Protein AF-A0A2G6L9L1-F1 (afdb_monomer_lite)

Foldseek 3Di:
DVVVVCCVPDPVNVVVVVVVVVVVVVVVVVLVVLLQLLLVLVCVVVVVDHSVQWQKDAQPPDSQWIWIWHDDQFKIKIWIAGNVCSVQIDIDMATFDGPVPDDPDPVVVVVCVVPVQWTWHDDPQWIKIARPNQADGVGGPQIATQARDDPPPDGDGDDPVPRPPVDPDPVVVQQVVQVVVCVVPVHDRDRVVSVQSVCCHVVRHD

Sequence (206 aa):
MAGVILYLFSPRLRWANSAALIISTLYLGLGIGLQSLAKAELAKTYPQTKAEQWFVGALTASPLCWHGVYKNENDYIETAFNLLNPDDIAVQRYSILPPSAYPPSADWARLQWFNPDTVLRRRGQQLISSDLRMGEFGFYPFEFIIAPERDSGRQLPLSTDSVFTEKRWQADTINAAAKRYAQRNNEPSFPKYKWSQFKRCLTGGS

Secondary structure (DSSP, 8-state):
-HHHHHHHH-HHHHHHHHHHHHHHHHHHHHHHHHHHHHHHHHHHHSTTS-GGG-EEEEPTT-TTEEEEEEE-SSEEEEEEEETTEEEEEEEEEEE---GGGS---HHHHHHHHH-TT-EEEEETTEEEEE-TTS-BTTB-S-EEEEEE--TTS--PPPPGGG---TTS-THHHHHHHHHHHHHHHT-----HHHHHHHHHHHH---

Radius of gyration: 22.02 Å; chains: 1; bounding box: 64×46×50 Å

Structure (mmCIF, N/CA/C/O backbone):
data_AF-A0A2G6L9L1-F1
#
_entry.id   AF-A0A2G6L9L1-F1
#
loop_
_atom_site.group_PDB
_atom_site.id
_atom_site.type_symbol
_atom_site.label_atom_id
_atom_site.label_alt_id
_atom_site.label_comp_id
_atom_site.label_asym_id
_atom_site.label_entity_id
_atom_site.label_seq_id
_atom_site.pdbx_PDB_ins_code
_atom_site.Cartn_x
_atom_site.Cartn_y
_atom_site.Cartn_z
_atom_site.occupancy
_atom_site.B_iso_or_equiv
_atom_site.auth_seq_id
_atom_site.auth_comp_id
_atom_site.auth_asym_id
_atom_site.auth_atom_id
_atom_site.pdbx_PDB_model_num
ATOM 1 N N . MET A 1 1 ? 39.902 -5.825 5.328 1.00 50.31 1 MET A N 1
ATOM 2 C CA . MET A 1 1 ? 41.049 -5.369 4.506 1.00 50.31 1 MET A CA 1
ATOM 3 C C . MET A 1 1 ? 41.239 -6.217 3.239 1.00 50.31 1 MET A C 1
ATOM 5 O O . MET A 1 1 ? 41.197 -5.649 2.159 1.00 50.31 1 MET A O 1
ATOM 9 N N . ALA A 1 2 ? 41.359 -7.552 3.319 1.00 56.12 2 ALA A N 1
ATOM 10 C CA . ALA A 1 2 ? 41.619 -8.416 2.148 1.00 56.12 2 ALA A CA 1
ATOM 11 C C . ALA A 1 2 ? 40.563 -8.346 1.017 1.00 56.12 2 ALA A C 1
ATOM 13 O O . ALA A 1 2 ? 40.927 -8.329 -0.155 1.00 56.12 2 ALA A O 1
ATOM 14 N N . GLY A 1 3 ? 39.270 -8.227 1.349 1.00 58.88 3 GLY A N 1
ATOM 15 C CA . GLY A 1 3 ? 38.199 -8.101 0.345 1.00 58.88 3 GLY A CA 1
ATOM 16 C C . GLY A 1 3 ? 38.252 -6.805 -0.478 1.00 58.88 3 GLY A C 1
ATOM 17 O O . GLY A 1 3 ? 37.964 -6.825 -1.669 1.00 58.88 3 GLY A O 1
ATOM 18 N N . VAL A 1 4 ? 38.699 -5.695 0.122 1.00 63.78 4 VAL A N 1
ATOM 19 C CA . VAL A 1 4 ? 38.856 -4.395 -0.563 1.00 63.78 4 VAL A CA 1
ATOM 20 C C . VAL A 1 4 ? 40.084 -4.407 -1.481 1.00 63.78 4 VAL A C 1
ATOM 22 O O . VAL A 1 4 ? 40.053 -3.848 -2.573 1.00 63.78 4 VAL A O 1
ATOM 25 N N . ILE A 1 5 ? 41.147 -5.108 -1.080 1.00 59.41 5 ILE A N 1
ATOM 26 C CA . ILE A 1 5 ? 42.362 -5.281 -1.886 1.00 59.41 5 ILE A CA 1
ATOM 27 C C . ILE A 1 5 ? 42.069 -6.189 -3.097 1.00 59.41 5 ILE A C 1
ATOM 29 O O . ILE A 1 5 ? 42.363 -5.814 -4.228 1.00 59.41 5 ILE A O 1
ATOM 33 N N . LEU A 1 6 ? 41.388 -7.326 -2.912 1.00 58.38 6 LEU A N 1
ATOM 34 C CA . LEU A 1 6 ? 40.949 -8.190 -4.024 1.00 58.38 6 LEU A CA 1
ATOM 35 C C . LEU A 1 6 ? 39.993 -7.475 -4.997 1.00 58.38 6 LEU A C 1
ATOM 37 O O . LEU A 1 6 ? 40.056 -7.701 -6.209 1.00 58.38 6 LEU A O 1
ATOM 41 N N . TYR A 1 7 ? 39.144 -6.584 -4.478 1.00 60.22 7 TYR A N 1
ATOM 42 C CA . TYR A 1 7 ? 38.284 -5.709 -5.272 1.00 60.22 7 TYR A CA 1
ATOM 43 C C . TYR A 1 7 ? 39.084 -4.705 -6.116 1.00 60.22 7 TYR A C 1
ATOM 45 O O . TYR A 1 7 ? 38.807 -4.559 -7.301 1.00 60.22 7 TYR A O 1
ATOM 53 N N . LEU A 1 8 ? 40.110 -4.053 -5.560 1.00 62.75 8 LEU A N 1
ATOM 54 C CA . LEU A 1 8 ? 40.926 -3.072 -6.291 1.00 62.75 8 LEU A CA 1
ATOM 55 C C . LEU A 1 8 ? 41.811 -3.708 -7.377 1.00 62.75 8 LEU A C 1
ATOM 57 O O . LEU A 1 8 ? 41.987 -3.114 -8.442 1.00 62.75 8 LEU A O 1
ATOM 61 N N . PHE A 1 9 ? 42.330 -4.918 -7.141 1.00 65.06 9 PHE A N 1
ATOM 62 C CA . PHE A 1 9 ? 43.306 -5.562 -8.030 1.00 65.06 9 PHE A CA 1
ATOM 63 C C . PHE A 1 9 ? 42.712 -6.513 -9.075 1.00 65.06 9 PHE A C 1
ATOM 65 O O . PHE A 1 9 ? 43.411 -6.872 -10.022 1.00 65.06 9 PHE A O 1
ATOM 72 N N . SER A 1 10 ? 41.434 -6.901 -8.978 1.00 72.88 10 SER A N 1
ATOM 73 C CA . SER A 1 10 ? 40.815 -7.770 -9.986 1.00 72.88 10 SER A CA 1
ATOM 74 C C . SER A 1 10 ? 39.824 -7.000 -10.882 1.00 72.88 10 SER A C 1
ATOM 76 O O . SER A 1 10 ? 38.760 -6.561 -10.438 1.00 72.88 10 SER A O 1
ATOM 78 N N . PRO A 1 11 ? 40.121 -6.818 -12.185 1.00 74.44 11 PRO A N 1
ATOM 79 C CA . PRO A 1 11 ? 39.235 -6.095 -13.105 1.00 74.44 11 PRO A CA 1
ATOM 80 C C . PRO A 1 11 ? 37.859 -6.764 -13.248 1.00 74.44 11 PRO A C 1
ATOM 82 O O . PRO A 1 11 ? 36.861 -6.075 -13.442 1.00 74.44 11 PRO A O 1
ATOM 85 N N . ARG A 1 12 ? 37.789 -8.091 -13.065 1.00 79.56 12 ARG A N 1
ATOM 86 C CA . ARG A 1 12 ? 36.536 -8.857 -13.097 1.00 79.56 12 ARG A CA 1
ATOM 87 C C . ARG A 1 12 ? 35.601 -8.527 -11.926 1.00 79.56 12 ARG A C 1
ATOM 89 O O . ARG A 1 12 ? 34.410 -8.361 -12.164 1.00 79.56 12 ARG A O 1
ATOM 96 N N . LEU A 1 13 ? 36.108 -8.379 -10.693 1.00 79.75 13 LEU A N 1
ATOM 97 C CA . LEU A 1 13 ? 35.253 -8.01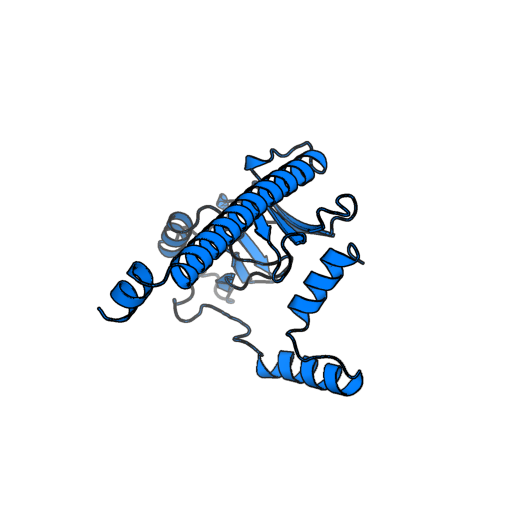6 -9.550 1.00 79.75 13 LEU A CA 1
ATOM 98 C C . LEU A 1 13 ? 34.809 -6.552 -9.620 1.00 79.75 13 LEU A C 1
ATOM 100 O O . LEU A 1 13 ? 33.684 -6.251 -9.227 1.00 79.75 13 LEU A O 1
ATOM 104 N N . ARG A 1 14 ? 35.650 -5.644 -10.136 1.00 80.88 14 ARG A N 1
ATOM 105 C CA . ARG A 1 14 ? 35.247 -4.243 -10.366 1.00 80.88 14 ARG A CA 1
ATOM 106 C C . ARG A 1 14 ? 34.107 -4.159 -11.372 1.00 80.88 14 ARG A C 1
ATOM 108 O O . ARG A 1 14 ? 33.087 -3.553 -11.071 1.00 80.88 14 ARG A O 1
ATOM 115 N N . TRP A 1 15 ? 34.242 -4.841 -12.510 1.00 86.94 15 TRP A N 1
ATOM 116 C CA . TRP A 1 15 ? 33.185 -4.899 -13.517 1.00 86.94 15 TRP A CA 1
ATOM 117 C C . TRP A 1 15 ? 31.896 -5.523 -12.969 1.00 86.94 15 TRP A C 1
ATOM 119 O O . TRP A 1 15 ? 30.827 -4.957 -13.168 1.00 86.94 15 TRP A O 1
ATOM 129 N N . ALA A 1 16 ? 31.986 -6.626 -12.217 1.00 86.75 16 ALA A N 1
ATOM 130 C CA . ALA A 1 16 ? 30.816 -7.263 -11.613 1.00 86.75 16 ALA A CA 1
ATOM 131 C C . ALA A 1 16 ? 30.084 -6.343 -10.618 1.00 86.75 16 ALA A C 1
ATOM 133 O O . ALA A 1 16 ? 28.858 -6.282 -10.635 1.00 86.75 16 ALA A O 1
ATOM 134 N N . ASN A 1 17 ? 30.811 -5.589 -9.787 1.00 87.31 17 ASN A N 1
ATOM 135 C CA . ASN A 1 17 ? 30.203 -4.625 -8.865 1.00 87.31 17 ASN A CA 1
ATOM 136 C C . ASN A 1 17 ? 29.604 -3.421 -9.594 1.00 87.31 17 ASN A C 1
ATOM 138 O O . ASN A 1 17 ? 28.499 -3.005 -9.259 1.00 87.31 17 ASN A O 1
ATOM 142 N N . SER A 1 18 ? 30.289 -2.877 -10.604 1.00 89.38 18 SER A N 1
ATOM 143 C CA . SER A 1 18 ? 29.726 -1.812 -11.439 1.00 89.38 18 SER A CA 1
ATOM 144 C C . SER A 1 18 ? 28.460 -2.284 -12.152 1.00 89.38 18 SER A C 1
ATOM 146 O O . SER A 1 18 ? 27.459 -1.578 -12.132 1.00 89.38 18 SER A O 1
ATOM 148 N N . ALA A 1 19 ? 28.464 -3.495 -12.714 1.00 90.38 19 ALA A N 1
ATOM 149 C CA . ALA A 1 19 ? 27.286 -4.095 -13.327 1.00 90.38 19 ALA A CA 1
ATOM 150 C C . ALA A 1 19 ? 26.152 -4.276 -12.306 1.00 90.38 19 ALA A C 1
ATOM 152 O O . ALA A 1 19 ? 25.027 -3.864 -12.572 1.00 90.38 19 ALA A O 1
ATOM 153 N N . ALA A 1 20 ? 26.441 -4.809 -11.114 1.00 90.88 20 ALA A N 1
ATOM 154 C CA . ALA A 1 20 ? 25.454 -4.963 -10.046 1.00 90.88 20 ALA A CA 1
ATOM 155 C C . ALA A 1 20 ? 24.870 -3.617 -9.587 1.00 90.88 20 ALA A C 1
ATOM 157 O O . ALA A 1 20 ? 23.663 -3.515 -9.368 1.00 90.88 20 ALA A O 1
ATOM 158 N N . LEU A 1 21 ? 25.696 -2.573 -9.485 1.00 94.25 21 LEU A N 1
ATOM 159 C CA . LEU A 1 21 ? 25.260 -1.226 -9.127 1.00 94.25 21 LEU A CA 1
ATOM 160 C C . LEU A 1 21 ? 24.372 -0.615 -10.214 1.00 94.25 21 LEU A C 1
ATOM 162 O O . LEU A 1 21 ? 23.319 -0.066 -9.897 1.00 94.25 21 LEU A O 1
ATOM 166 N N . ILE A 1 22 ? 24.759 -0.741 -11.487 1.00 95.19 22 ILE A N 1
ATOM 167 C CA . ILE A 1 22 ? 23.957 -0.278 -12.626 1.00 95.19 22 ILE A CA 1
ATOM 168 C C . ILE A 1 22 ? 22.606 -0.994 -12.635 1.00 95.19 22 ILE A C 1
ATOM 170 O O . ILE A 1 22 ? 21.572 -0.335 -12.692 1.00 95.19 22 ILE A O 1
ATOM 174 N N . ILE A 1 23 ? 22.599 -2.323 -12.502 1.00 94.31 23 ILE A N 1
ATOM 175 C CA . ILE A 1 23 ? 21.368 -3.123 -12.452 1.00 94.31 23 ILE A CA 1
ATOM 176 C C . ILE A 1 23 ? 20.492 -2.690 -11.272 1.00 94.31 23 ILE A C 1
ATOM 178 O O . ILE A 1 23 ? 19.298 -2.467 -11.450 1.00 94.31 23 ILE A O 1
ATOM 182 N N . SER A 1 24 ? 21.075 -2.509 -10.086 1.00 91.94 24 SER A N 1
ATOM 183 C CA . SER A 1 24 ? 20.339 -2.066 -8.893 1.00 91.94 24 SER A CA 1
ATOM 184 C C . SER A 1 24 ? 19.757 -0.661 -9.071 1.00 91.94 24 SER A C 1
ATOM 186 O O . SER A 1 24 ? 18.627 -0.401 -8.670 1.00 91.94 24 SER A O 1
ATOM 188 N N . THR A 1 25 ? 20.499 0.238 -9.718 1.00 94.69 25 THR A N 1
ATOM 189 C CA . THR A 1 25 ? 20.064 1.616 -9.985 1.00 94.69 25 THR A CA 1
ATOM 190 C C . THR A 1 25 ? 18.925 1.645 -10.999 1.00 94.69 25 THR A C 1
ATOM 192 O O . THR A 1 25 ? 17.921 2.317 -10.776 1.00 94.69 25 THR A O 1
ATOM 195 N N . LEU A 1 26 ? 19.045 0.874 -12.083 1.00 94.19 26 LEU A N 1
ATOM 196 C CA . LEU A 1 26 ? 17.980 0.704 -13.071 1.00 94.19 26 LEU A CA 1
ATOM 197 C C . LEU A 1 26 ? 16.730 0.091 -12.439 1.00 94.19 26 LEU A C 1
ATOM 199 O O . LEU A 1 26 ? 15.628 0.561 -12.698 1.00 94.19 26 LEU A O 1
ATOM 203 N N . TYR A 1 27 ? 16.895 -0.911 -11.575 1.00 89.38 27 TYR A N 1
ATOM 204 C CA . TYR A 1 27 ? 15.791 -1.535 -10.852 1.00 89.38 27 TYR A CA 1
ATOM 205 C C . TYR A 1 27 ? 15.056 -0.538 -9.944 1.00 89.38 27 TYR A C 1
ATOM 207 O O . TYR A 1 27 ? 13.829 -0.465 -9.976 1.00 89.38 27 TYR A O 1
ATOM 215 N N . LEU A 1 28 ? 15.789 0.276 -9.176 1.00 90.38 28 LEU A N 1
ATOM 216 C CA . LEU A 1 28 ? 15.197 1.320 -8.332 1.00 90.38 28 LEU A CA 1
ATOM 217 C C . LEU A 1 28 ? 14.493 2.397 -9.166 1.00 90.38 28 LEU A C 1
ATOM 219 O O . LEU A 1 28 ? 13.362 2.768 -8.855 1.00 90.38 28 LEU A O 1
ATOM 223 N N . GLY A 1 29 ? 15.129 2.865 -10.245 1.00 92.94 29 GLY A N 1
ATOM 224 C CA . GLY A 1 29 ? 14.542 3.845 -11.160 1.00 92.94 29 GLY A CA 1
ATOM 225 C C . GLY A 1 29 ? 13.258 3.332 -11.816 1.00 92.94 29 GLY A C 1
ATOM 226 O O . GLY A 1 29 ? 12.260 4.050 -11.864 1.00 92.94 29 GLY A O 1
ATOM 227 N N . LEU A 1 30 ? 13.250 2.066 -12.239 1.00 90.31 30 LEU A N 1
ATOM 228 C CA . LEU A 1 30 ? 12.059 1.396 -12.755 1.00 90.31 30 LEU A CA 1
ATOM 229 C C . LEU A 1 30 ? 10.955 1.327 -11.693 1.00 90.31 30 LEU A C 1
ATOM 231 O O . LEU A 1 30 ? 9.807 1.629 -11.998 1.00 90.31 30 LEU A O 1
ATOM 235 N N . GLY A 1 31 ? 11.294 0.988 -10.446 1.00 88.19 31 GLY A N 1
ATOM 236 C CA . GLY A 1 31 ? 10.337 0.952 -9.338 1.00 88.19 31 GLY A CA 1
ATOM 237 C C . GLY A 1 31 ? 9.654 2.300 -9.096 1.00 88.19 31 GLY A C 1
ATOM 238 O O . GLY A 1 31 ? 8.432 2.355 -8.979 1.00 88.19 31 GLY A O 1
ATOM 239 N N . ILE A 1 32 ? 10.423 3.394 -9.097 1.00 90.88 32 ILE A N 1
ATOM 240 C CA . ILE A 1 32 ? 9.888 4.758 -8.952 1.00 90.88 32 ILE A CA 1
ATOM 241 C C . ILE A 1 32 ? 8.984 5.117 -10.141 1.00 90.88 32 ILE A C 1
ATOM 243 O O . ILE A 1 32 ? 7.895 5.660 -9.951 1.00 90.88 32 ILE A O 1
ATOM 247 N N . GLY A 1 33 ? 9.409 4.790 -11.366 1.00 92.50 33 GLY A N 1
ATOM 248 C CA . GLY A 1 33 ? 8.623 5.037 -12.577 1.00 92.50 33 GLY A CA 1
ATOM 249 C C . GLY A 1 33 ? 7.286 4.293 -12.574 1.00 92.50 33 GLY A C 1
ATOM 250 O O . GLY A 1 33 ? 6.242 4.901 -12.808 1.00 92.50 33 GLY A O 1
ATOM 251 N N . LEU A 1 34 ? 7.302 3.000 -12.240 1.00 91.62 34 LEU A N 1
ATOM 252 C CA . LEU A 1 34 ? 6.095 2.175 -12.149 1.00 91.62 34 LEU A CA 1
ATOM 253 C C . LEU A 1 34 ? 5.167 2.642 -11.020 1.00 91.62 34 LEU A C 1
ATOM 255 O O . LEU A 1 34 ? 3.955 2.684 -11.215 1.00 91.62 34 LEU A O 1
ATOM 259 N N . GLN A 1 35 ? 5.711 3.073 -9.878 1.00 91.38 35 GLN A N 1
ATOM 260 C CA . GLN A 1 35 ? 4.906 3.644 -8.795 1.00 91.38 35 GLN A CA 1
ATOM 261 C C . GLN A 1 35 ? 4.205 4.938 -9.232 1.00 91.38 35 GLN A C 1
ATOM 263 O O . GLN A 1 35 ? 3.037 5.149 -8.907 1.00 91.38 35 GLN A O 1
ATOM 268 N N . SER A 1 36 ? 4.902 5.806 -9.973 1.00 92.38 36 SER A N 1
ATOM 269 C CA . SER A 1 36 ? 4.322 7.040 -10.520 1.00 92.38 36 SER A CA 1
ATOM 270 C C . SER A 1 36 ? 3.197 6.740 -11.515 1.00 92.38 36 SER A C 1
ATOM 272 O O . SER A 1 36 ? 2.116 7.322 -11.427 1.00 92.38 36 SER A O 1
ATOM 274 N N . LEU A 1 37 ? 3.410 5.764 -12.403 1.00 92.81 37 LEU A N 1
ATOM 275 C CA . LEU A 1 37 ? 2.395 5.308 -13.351 1.00 92.81 37 LEU A CA 1
ATOM 276 C C . LEU A 1 37 ? 1.162 4.734 -12.637 1.00 92.81 37 LEU A C 1
ATOM 278 O O . LEU A 1 37 ? 0.038 5.079 -12.987 1.00 92.81 37 LEU A O 1
ATOM 282 N N . ALA A 1 38 ? 1.363 3.923 -11.596 1.00 91.88 38 ALA A N 1
ATOM 283 C CA . ALA A 1 38 ? 0.280 3.360 -10.792 1.00 91.88 38 ALA A CA 1
ATOM 284 C C . ALA A 1 38 ? -0.570 4.453 -10.123 1.00 91.88 38 ALA A C 1
ATOM 286 O O . ALA A 1 38 ? -1.797 4.379 -10.136 1.00 91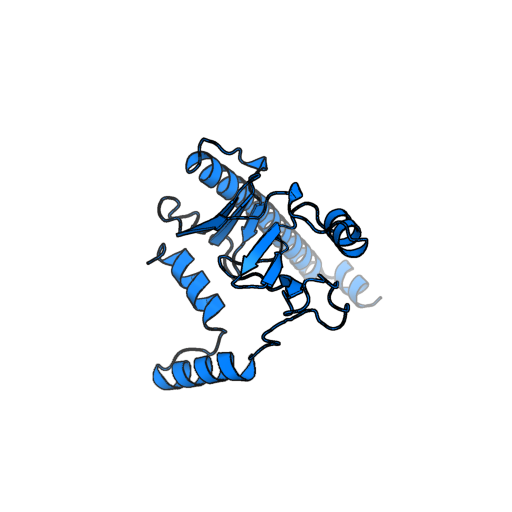.88 38 ALA A O 1
ATOM 287 N N . LYS A 1 39 ? 0.062 5.509 -9.596 1.00 93.31 39 LYS A N 1
ATOM 288 C CA . LYS A 1 39 ? -0.655 6.676 -9.054 1.00 93.31 39 LYS A CA 1
ATOM 289 C C . LYS A 1 39 ? -1.451 7.424 -10.122 1.00 93.31 39 LYS A C 1
ATOM 291 O O . LYS A 1 39 ? -2.576 7.841 -9.857 1.00 93.31 39 LYS A O 1
ATOM 296 N N . ALA A 1 40 ? -0.875 7.603 -11.310 1.00 92.50 40 ALA A N 1
ATOM 297 C CA . ALA A 1 40 ? -1.544 8.277 -12.417 1.00 92.50 40 ALA A CA 1
ATOM 298 C C . ALA A 1 40 ? -2.785 7.501 -12.887 1.00 92.50 40 ALA A C 1
ATOM 300 O O . ALA A 1 40 ? -3.836 8.102 -13.104 1.00 92.50 40 ALA A O 1
ATOM 301 N N . GLU A 1 41 ? -2.694 6.173 -12.970 1.00 92.12 41 GLU A N 1
ATOM 302 C CA . GLU A 1 41 ? -3.820 5.330 -13.376 1.00 92.12 41 GLU A CA 1
ATOM 303 C C . GLU A 1 41 ? -4.956 5.338 -12.343 1.00 92.12 41 GLU A C 1
ATOM 305 O O . GLU A 1 41 ? -6.134 5.418 -12.700 1.00 92.12 41 GLU A O 1
ATOM 310 N N . LEU A 1 42 ? -4.617 5.357 -11.051 1.00 91.75 42 LEU A N 1
ATOM 311 C CA . LEU A 1 42 ? -5.605 5.539 -9.988 1.00 91.75 42 LEU A CA 1
ATOM 312 C C . LEU A 1 42 ? -6.290 6.906 -10.080 1.00 91.75 42 LEU A C 1
ATOM 314 O O . LEU A 1 42 ? -7.513 6.976 -10.005 1.00 91.75 42 LEU A O 1
ATOM 318 N N . ALA A 1 43 ? -5.545 7.989 -10.310 1.00 91.62 43 ALA A N 1
ATOM 319 C CA . ALA A 1 43 ? -6.132 9.322 -10.476 1.00 91.62 43 ALA A CA 1
ATOM 320 C C . ALA A 1 43 ? -7.040 9.421 -11.719 1.00 91.62 43 ALA A C 1
ATOM 322 O O . ALA A 1 43 ? -8.059 10.108 -11.692 1.00 91.62 43 ALA A O 1
ATOM 323 N N . LYS A 1 44 ? -6.710 8.698 -12.795 1.00 91.56 44 LYS A N 1
ATOM 324 C CA . LYS A 1 44 ? -7.552 8.580 -13.994 1.00 91.56 44 LYS A CA 1
ATOM 325 C C . LYS A 1 44 ? -8.842 7.800 -13.712 1.00 91.56 44 LYS A C 1
ATOM 327 O O . LYS A 1 44 ? -9.907 8.210 -14.165 1.00 91.56 44 LYS A O 1
ATOM 332 N N . THR A 1 45 ? -8.754 6.710 -12.948 1.00 90.06 45 THR A N 1
ATOM 333 C CA . THR A 1 45 ? -9.911 5.876 -12.570 1.00 90.06 45 THR A CA 1
ATOM 334 C C . THR A 1 45 ? -10.817 6.567 -11.547 1.00 90.06 45 THR A C 1
ATOM 336 O O . THR A 1 45 ? -12.030 6.364 -11.544 1.00 90.06 45 THR A O 1
ATOM 339 N N . TYR A 1 46 ? -10.244 7.426 -10.700 1.00 90.25 46 TYR A N 1
ATOM 340 C CA . TYR A 1 46 ? -10.942 8.195 -9.671 1.00 90.25 46 TYR A CA 1
ATOM 341 C C . TYR A 1 46 ? -10.733 9.705 -9.884 1.00 90.25 46 TYR A C 1
ATOM 343 O O . TYR A 1 46 ? -9.938 10.312 -9.160 1.00 90.25 46 TYR A O 1
ATOM 351 N N . PRO A 1 47 ? -11.465 10.344 -10.821 1.00 88.75 47 PRO A N 1
ATOM 352 C CA . PRO A 1 47 ? -11.228 11.732 -11.246 1.00 88.75 47 PRO A CA 1
ATOM 353 C C . PRO A 1 47 ? -11.338 12.779 -10.130 1.00 88.75 47 PRO A C 1
ATOM 355 O O . PRO A 1 47 ? -10.792 13.873 -10.233 1.00 88.75 47 PRO A O 1
ATOM 358 N N . GLN A 1 48 ? -12.058 12.457 -9.054 1.00 89.62 48 GLN A N 1
ATOM 359 C CA . GLN A 1 48 ? -12.189 13.287 -7.856 1.00 89.62 48 GLN A CA 1
ATOM 360 C C . GLN A 1 48 ? -10.933 13.300 -6.965 1.00 89.62 48 GLN A C 1
ATOM 362 O O . GLN A 1 48 ? -10.883 14.044 -5.988 1.00 89.62 48 GLN A O 1
ATOM 367 N N . THR A 1 49 ? -9.937 12.469 -7.271 1.00 90.88 49 THR A N 1
ATOM 368 C CA . THR A 1 49 ? -8.690 12.333 -6.511 1.00 90.88 49 THR A CA 1
ATOM 369 C C . THR A 1 49 ? -7.497 12.833 -7.321 1.00 90.88 49 THR A C 1
ATOM 371 O O . THR A 1 49 ? -7.527 12.863 -8.550 1.00 90.88 49 THR A O 1
ATOM 374 N N . LYS A 1 50 ? -6.418 13.214 -6.635 1.00 91.62 50 LYS A N 1
ATOM 375 C CA . LYS A 1 50 ? -5.131 13.550 -7.258 1.00 91.62 50 LYS A CA 1
ATOM 376 C C . LYS A 1 50 ? -4.116 12.439 -7.023 1.00 91.62 50 LYS A C 1
ATOM 378 O O . LYS A 1 50 ? -4.153 11.780 -5.986 1.00 91.62 50 LYS A O 1
ATOM 383 N N . ALA A 1 51 ? -3.169 12.271 -7.943 1.00 90.88 51 ALA A N 1
ATOM 384 C CA . ALA A 1 51 ? -2.135 11.237 -7.861 1.00 90.88 51 ALA A CA 1
ATOM 385 C C . ALA A 1 51 ? -1.321 11.306 -6.552 1.00 90.88 51 ALA A C 1
ATOM 387 O O . ALA A 1 51 ? -0.921 10.278 -6.007 1.00 90.88 51 ALA A O 1
ATOM 388 N N . GLU A 1 52 ? -1.110 12.505 -6.005 1.00 89.62 52 GLU A N 1
ATOM 389 C CA . GLU A 1 52 ? -0.359 12.726 -4.765 1.00 89.62 52 GLU A CA 1
ATOM 390 C C . GLU A 1 52 ? -1.127 12.294 -3.510 1.00 89.62 52 GLU A C 1
ATOM 392 O O . GLU A 1 52 ? -0.511 12.055 -2.475 1.00 89.62 52 GLU A O 1
ATOM 397 N N . GLN A 1 53 ? -2.456 12.177 -3.596 1.00 89.94 53 GLN A N 1
ATOM 398 C CA . GLN A 1 53 ? -3.313 11.747 -2.488 1.00 89.94 53 GLN A CA 1
ATOM 399 C C . GLN A 1 53 ? -3.362 10.222 -2.340 1.00 89.94 53 GLN A C 1
ATOM 401 O O . GLN A 1 53 ? -3.851 9.721 -1.330 1.00 89.94 53 GLN A O 1
ATOM 406 N N . TRP A 1 54 ? -2.866 9.483 -3.336 1.00 91.44 54 TRP A N 1
ATOM 407 C CA . TRP A 1 54 ? -2.788 8.030 -3.288 1.00 91.44 54 TRP A CA 1
ATOM 408 C C . TRP A 1 54 ? -1.477 7.573 -2.656 1.00 91.44 54 TRP A C 1
ATOM 410 O O . TRP A 1 54 ? -0.375 7.850 -3.149 1.00 91.44 54 TRP A O 1
ATOM 420 N N . PHE A 1 55 ? -1.599 6.781 -1.594 1.00 90.19 55 PHE A N 1
ATOM 421 C CA . PHE A 1 55 ? -0.511 5.934 -1.138 1.00 90.19 55 PHE A CA 1
ATOM 422 C C . PHE A 1 55 ? -0.476 4.678 -2.008 1.00 90.19 55 PHE A C 1
ATOM 424 O O . PHE A 1 55 ? -1.491 4.011 -2.167 1.00 90.19 55 PHE A O 1
ATOM 431 N N . VAL A 1 56 ? 0.681 4.356 -2.586 1.00 89.88 56 VAL A N 1
ATOM 432 C CA . VAL A 1 56 ? 0.827 3.216 -3.498 1.00 89.88 56 VAL A CA 1
ATOM 433 C C . VAL A 1 56 ? 2.040 2.392 -3.095 1.00 89.88 56 VAL A C 1
ATOM 435 O O . VAL A 1 56 ? 3.153 2.923 -3.048 1.00 89.88 56 VAL A O 1
ATOM 438 N N . GLY A 1 57 ? 1.823 1.106 -2.828 1.00 87.25 57 GLY A N 1
ATOM 439 C CA . GLY A 1 57 ? 2.854 0.129 -2.484 1.00 87.25 57 GLY A CA 1
ATOM 440 C C . GLY A 1 57 ? 2.807 -1.090 -3.402 1.00 87.25 57 GLY A C 1
ATOM 441 O O . GLY A 1 57 ? 1.736 -1.517 -3.825 1.00 87.25 57 GLY A O 1
ATOM 442 N N . ALA A 1 58 ? 3.969 -1.658 -3.724 1.00 82.94 58 ALA A N 1
ATOM 443 C CA . ALA A 1 58 ? 4.030 -2.884 -4.513 1.00 82.94 58 ALA A CA 1
ATOM 444 C C . ALA A 1 58 ? 3.513 -4.077 -3.689 1.00 82.94 58 ALA A C 1
ATOM 446 O O . ALA A 1 58 ? 3.953 -4.299 -2.557 1.00 82.94 58 ALA A O 1
ATOM 447 N N . LEU A 1 59 ? 2.602 -4.862 -4.264 1.00 71.31 59 LEU A N 1
ATOM 448 C CA . LEU A 1 59 ? 2.162 -6.135 -3.693 1.00 71.31 59 LEU A CA 1
ATOM 449 C C . LEU A 1 59 ? 3.295 -7.160 -3.811 1.00 71.31 59 LEU A C 1
ATOM 451 O O . LEU A 1 59 ? 4.041 -7.189 -4.792 1.00 71.31 59 LEU A O 1
ATOM 455 N N . THR A 1 60 ? 3.465 -7.992 -2.780 1.00 65.25 60 THR A N 1
ATOM 456 C CA . THR A 1 60 ? 4.670 -8.823 -2.670 1.00 65.25 60 THR A CA 1
ATOM 457 C C . THR A 1 60 ? 4.888 -9.745 -3.884 1.00 65.25 60 THR A C 1
ATOM 459 O O . THR A 1 60 ? 3.970 -10.411 -4.353 1.00 65.25 60 THR A O 1
ATOM 462 N N . ALA A 1 61 ? 6.148 -9.788 -4.347 1.00 61.19 61 ALA A N 1
ATOM 463 C CA . ALA A 1 61 ? 6.708 -10.621 -5.424 1.00 61.19 61 ALA A CA 1
ATOM 464 C C . ALA A 1 61 ? 6.536 -10.168 -6.894 1.00 61.19 61 ALA A C 1
ATOM 466 O O . ALA A 1 61 ? 7.015 -10.880 -7.776 1.00 61.19 61 ALA A O 1
ATOM 467 N N . SER A 1 62 ? 5.959 -8.996 -7.195 1.00 70.50 62 SER A N 1
ATOM 468 C CA . SER A 1 62 ? 5.951 -8.471 -8.575 1.00 70.50 62 SER A CA 1
ATOM 469 C C . SER A 1 62 ? 6.001 -6.939 -8.636 1.00 70.50 62 SER A C 1
ATOM 471 O O . SER A 1 62 ? 5.212 -6.295 -7.949 1.00 70.50 62 SER A O 1
ATOM 473 N N . PRO A 1 63 ? 6.843 -6.332 -9.499 1.00 72.75 63 PRO A N 1
ATOM 474 C CA . PRO A 1 63 ? 6.841 -4.883 -9.722 1.00 72.75 63 PRO A CA 1
ATOM 475 C C . PRO A 1 63 ? 5.612 -4.393 -10.511 1.00 72.75 63 PRO A C 1
ATOM 477 O O . PRO A 1 63 ? 5.441 -3.194 -10.703 1.00 72.75 63 PRO A O 1
ATOM 480 N N . LEU A 1 64 ? 4.767 -5.305 -11.004 1.00 82.69 64 LEU A N 1
ATOM 481 C CA . LEU A 1 64 ? 3.579 -4.979 -11.799 1.00 82.69 64 LEU A CA 1
ATOM 482 C C . LEU A 1 64 ? 2.294 -4.921 -10.967 1.00 82.69 64 LEU A C 1
ATOM 484 O O . LEU A 1 64 ? 1.301 -4.375 -11.437 1.00 82.69 64 LEU A O 1
ATOM 488 N N . CYS A 1 65 ? 2.314 -5.476 -9.754 1.00 84.12 65 CYS A N 1
ATOM 489 C CA . CYS A 1 65 ? 1.159 -5.540 -8.869 1.00 84.12 65 CYS A CA 1
ATOM 490 C C . CYS A 1 65 ? 1.211 -4.432 -7.829 1.00 84.12 65 CYS A C 1
ATOM 492 O O . CYS A 1 65 ? 2.168 -4.351 -7.057 1.00 84.12 65 CYS A O 1
ATOM 494 N N . TRP A 1 66 ? 0.159 -3.624 -7.764 1.00 87.50 66 TRP A N 1
ATOM 495 C CA . TRP A 1 66 ? 0.124 -2.435 -6.923 1.00 87.50 66 TRP A CA 1
ATOM 496 C C . TRP A 1 66 ? -1.102 -2.425 -6.023 1.00 87.50 66 TRP A C 1
ATOM 498 O O . TRP A 1 66 ? -2.206 -2.778 -6.432 1.00 87.50 66 TRP A O 1
ATOM 508 N N . HIS A 1 67 ? -0.869 -2.026 -4.777 1.00 87.06 67 HIS A N 1
ATOM 509 C CA . HIS A 1 67 ? -1.880 -1.720 -3.783 1.00 87.06 67 HIS A CA 1
ATOM 510 C C . HIS A 1 67 ? -1.954 -0.201 -3.638 1.00 87.06 67 HIS A C 1
ATOM 512 O O . HIS A 1 67 ? -0.958 0.429 -3.276 1.00 87.06 67 HIS A O 1
ATOM 518 N N . GLY A 1 68 ? -3.109 0.381 -3.950 1.00 89.81 68 GLY A N 1
ATOM 519 C CA . GLY A 1 68 ? -3.381 1.803 -3.775 1.00 89.81 68 GLY A CA 1
ATOM 520 C C . GLY A 1 68 ? -4.344 2.042 -2.620 1.00 89.81 68 GLY A C 1
ATOM 521 O O . GLY A 1 68 ? -5.352 1.349 -2.515 1.00 89.81 68 GLY A O 1
ATOM 522 N N . VAL A 1 69 ? -4.070 3.047 -1.793 1.00 90.44 69 VAL A N 1
ATOM 523 C CA . VAL A 1 69 ? -4.947 3.488 -0.708 1.00 90.44 69 VAL A CA 1
ATOM 524 C C . VAL A 1 69 ? -5.183 4.987 -0.818 1.00 90.44 69 VAL A C 1
ATOM 526 O O . VAL A 1 69 ? -4.237 5.767 -0.942 1.00 90.44 69 VAL A O 1
ATOM 529 N N . TYR A 1 70 ? -6.447 5.385 -0.739 1.00 91.00 70 TYR A N 1
ATOM 530 C CA . TYR A 1 70 ? -6.879 6.775 -0.671 1.00 91.00 70 TYR A CA 1
ATOM 531 C C . TYR A 1 70 ? -7.756 6.971 0.561 1.00 91.00 70 TYR A C 1
ATOM 533 O O . TYR A 1 70 ? -8.696 6.212 0.778 1.00 91.00 70 TYR A O 1
ATOM 541 N N . LYS A 1 71 ? -7.461 7.991 1.365 1.00 89.12 71 LYS A N 1
ATOM 542 C CA . LYS A 1 71 ? -8.208 8.332 2.580 1.00 89.12 71 LYS A CA 1
ATOM 543 C C . LYS A 1 71 ? -8.898 9.678 2.393 1.00 89.12 71 LYS A C 1
ATOM 545 O O . LYS A 1 71 ? -8.252 10.653 2.017 1.00 89.12 71 LYS A O 1
ATOM 550 N N . ASN A 1 72 ? -10.186 9.723 2.706 1.00 87.06 72 ASN A N 1
ATOM 551 C CA . ASN A 1 72 ? -10.970 10.946 2.833 1.00 87.06 72 ASN A CA 1
ATOM 552 C C . ASN A 1 72 ? -11.417 11.127 4.301 1.00 87.06 72 ASN A C 1
ATOM 554 O O . ASN A 1 72 ? -10.981 10.391 5.184 1.00 87.06 72 ASN A O 1
ATOM 558 N N . GLU A 1 73 ? -12.274 12.109 4.587 1.00 82.56 73 GLU A N 1
ATOM 559 C CA . GLU A 1 73 ? -12.758 12.399 5.946 1.00 82.56 73 GLU A CA 1
ATOM 560 C C . GLU A 1 73 ? -13.669 11.306 6.527 1.00 82.56 73 GLU A C 1
ATOM 562 O O . GLU A 1 73 ? -13.663 11.079 7.736 1.00 82.56 73 GLU A O 1
ATOM 567 N N . ASN A 1 74 ? -14.442 10.626 5.672 1.00 84.88 74 ASN A N 1
ATOM 568 C CA . ASN A 1 74 ? -15.519 9.714 6.087 1.00 84.88 74 ASN A CA 1
ATOM 569 C C . ASN A 1 74 ? -15.281 8.254 5.690 1.00 84.88 74 ASN A C 1
ATOM 571 O O . ASN A 1 74 ? -15.875 7.335 6.259 1.00 84.88 74 ASN A O 1
ATOM 575 N N . ASP A 1 75 ? -14.424 8.019 4.704 1.00 88.50 75 ASP A N 1
ATOM 576 C CA . ASP A 1 75 ? -14.078 6.692 4.226 1.00 88.50 75 ASP A CA 1
ATOM 577 C C . ASP A 1 75 ? -12.621 6.628 3.773 1.00 88.50 75 ASP A C 1
ATOM 579 O O . ASP A 1 75 ? -11.915 7.631 3.646 1.00 88.50 75 ASP A O 1
ATOM 583 N N . TYR A 1 76 ? -12.162 5.406 3.547 1.00 89.56 76 TYR A N 1
ATOM 584 C CA . TYR A 1 76 ? -10.974 5.161 2.758 1.00 89.56 76 TYR A CA 1
ATOM 585 C C . TYR A 1 76 ? -11.254 4.062 1.733 1.00 89.56 76 TYR A C 1
ATOM 587 O O . TYR A 1 76 ? -12.133 3.209 1.908 1.00 89.56 76 TYR A O 1
ATOM 595 N N . ILE A 1 77 ? -10.527 4.134 0.627 1.00 89.00 77 ILE A N 1
ATOM 596 C CA . ILE A 1 77 ? -10.623 3.244 -0.518 1.00 89.00 77 ILE A CA 1
ATOM 597 C C . ILE A 1 77 ? -9.302 2.498 -0.620 1.00 89.00 77 ILE A C 1
ATOM 599 O O . ILE A 1 77 ? -8.238 3.113 -0.660 1.00 89.00 77 ILE A O 1
ATOM 603 N N . GLU A 1 78 ? -9.386 1.180 -0.689 1.00 87.00 78 GLU A N 1
ATOM 604 C CA . GLU A 1 78 ? -8.281 0.293 -1.018 1.00 87.00 78 GLU A CA 1
ATOM 605 C C . GLU A 1 78 ? -8.474 -0.237 -2.434 1.00 87.00 78 GLU A C 1
ATOM 607 O O . GLU A 1 78 ? -9.597 -0.506 -2.872 1.00 87.00 78 GLU A O 1
ATOM 612 N N . THR A 1 79 ? -7.368 -0.415 -3.144 1.00 86.62 79 THR A N 1
ATOM 613 C CA . THR A 1 79 ? -7.347 -0.918 -4.516 1.00 86.62 79 THR A CA 1
ATOM 614 C C . THR A 1 79 ? -6.215 -1.912 -4.705 1.00 86.62 79 THR A C 1
ATOM 616 O O . THR A 1 79 ? -5.121 -1.698 -4.193 1.00 86.62 79 THR A O 1
ATOM 619 N N . ALA A 1 80 ? -6.443 -2.979 -5.460 1.00 85.12 80 ALA A N 1
ATOM 620 C CA . ALA A 1 80 ? -5.391 -3.882 -5.908 1.00 85.12 80 ALA A CA 1
ATOM 621 C C . ALA A 1 80 ? -5.533 -4.116 -7.409 1.00 85.12 80 ALA A C 1
ATOM 623 O O . ALA A 1 80 ? -6.612 -4.477 -7.876 1.00 85.12 80 ALA A O 1
ATOM 624 N N . PHE A 1 81 ? -4.454 -3.903 -8.158 1.00 83.31 81 PHE A N 1
ATOM 625 C CA . PHE A 1 81 ? -4.487 -3.970 -9.617 1.00 83.31 81 PHE A CA 1
ATOM 626 C C . PHE A 1 81 ? -3.119 -4.298 -10.213 1.00 83.31 81 PHE A C 1
ATOM 628 O O . PHE A 1 81 ? -2.080 -4.235 -9.545 1.00 83.31 81 PHE A O 1
ATOM 635 N N . ASN A 1 82 ? -3.138 -4.646 -11.496 1.00 84.31 82 ASN A N 1
ATOM 636 C CA . ASN A 1 82 ? -1.958 -4.886 -12.310 1.00 84.31 82 ASN A CA 1
ATOM 637 C C . ASN A 1 82 ? -1.788 -3.748 -13.316 1.00 84.31 82 ASN A C 1
ATOM 639 O O . ASN A 1 82 ? -2.716 -3.433 -14.052 1.00 84.31 82 ASN A O 1
ATOM 643 N N . LEU A 1 83 ? -0.588 -3.175 -13.407 1.00 84.19 83 LEU A N 1
ATOM 644 C CA . LEU A 1 83 ? -0.297 -2.114 -14.379 1.00 84.19 83 LEU A CA 1
ATOM 645 C C . LEU A 1 83 ? -0.492 -2.535 -15.842 1.00 84.19 83 LEU A C 1
ATOM 647 O O . LEU A 1 83 ? -0.717 -1.677 -16.688 1.00 84.19 83 LEU A O 1
ATOM 651 N N . LEU A 1 84 ? -0.382 -3.829 -16.157 1.00 83.75 84 LEU A N 1
ATOM 652 C CA . LEU A 1 84 ? -0.601 -4.335 -17.517 1.00 83.75 84 LEU A CA 1
ATOM 653 C C . LEU A 1 84 ? -2.084 -4.448 -17.887 1.00 83.75 84 LEU A C 1
ATOM 655 O O . LEU A 1 84 ? -2.404 -4.477 -19.071 1.00 83.75 84 LEU A O 1
ATOM 659 N N . ASN A 1 85 ? -2.967 -4.537 -16.892 1.00 81.75 85 ASN A N 1
ATOM 660 C CA . ASN A 1 85 ? -4.412 -4.583 -17.081 1.00 81.75 85 ASN A CA 1
ATOM 661 C C . ASN A 1 85 ? -5.080 -3.605 -16.100 1.00 81.75 85 ASN A C 1
ATOM 663 O O . ASN A 1 85 ? -5.672 -4.032 -15.107 1.00 81.75 85 ASN A O 1
ATOM 667 N N . PRO A 1 86 ? -4.911 -2.291 -16.328 1.00 73.94 86 PRO A N 1
ATOM 668 C CA . PRO A 1 86 ? -5.334 -1.270 -15.381 1.00 73.94 86 PRO A CA 1
ATOM 669 C C . PRO A 1 86 ? -6.852 -1.129 -15.268 1.00 73.94 86 PRO A C 1
ATOM 671 O O . PRO A 1 86 ? -7.318 -0.573 -14.284 1.00 73.94 86 PRO A O 1
ATOM 674 N N . ASP A 1 87 ? -7.618 -1.634 -16.236 1.00 76.12 87 ASP A N 1
ATOM 675 C CA . ASP A 1 87 ? -9.082 -1.579 -16.203 1.00 76.12 87 ASP A CA 1
ATOM 676 C C . ASP A 1 87 ? -9.675 -2.567 -15.179 1.00 76.12 87 ASP A C 1
ATOM 678 O O . ASP A 1 87 ? -10.824 -2.422 -14.759 1.00 76.12 87 ASP A O 1
ATOM 682 N N . ASP A 1 88 ? -8.887 -3.554 -14.742 1.00 77.69 88 ASP A N 1
ATOM 683 C CA . ASP A 1 88 ? -9.310 -4.594 -13.810 1.00 77.69 88 ASP A CA 1
ATOM 684 C C . ASP A 1 88 ? -8.773 -4.335 -12.395 1.00 77.69 88 ASP A C 1
ATOM 686 O O . ASP A 1 88 ? -7.790 -4.918 -11.918 1.00 77.69 88 ASP A O 1
ATOM 690 N N . ILE A 1 89 ? -9.416 -3.370 -11.736 1.00 81.94 89 ILE A N 1
ATOM 691 C CA . ILE A 1 89 ? -9.070 -2.928 -10.386 1.00 81.94 89 ILE A CA 1
ATOM 692 C C . ILE A 1 89 ? -10.016 -3.577 -9.380 1.00 81.94 89 ILE A C 1
ATOM 694 O O . ILE A 1 89 ? -11.219 -3.318 -9.369 1.00 81.94 89 ILE A O 1
ATOM 698 N N . ALA A 1 90 ? -9.460 -4.352 -8.450 1.00 81.31 90 ALA A N 1
ATOM 699 C CA . ALA A 1 90 ? -10.192 -4.773 -7.265 1.00 81.31 90 ALA A CA 1
ATOM 700 C C . ALA A 1 90 ? -10.296 -3.594 -6.294 1.00 81.31 90 ALA A C 1
ATOM 702 O O . ALA A 1 90 ? -9.283 -2.985 -5.959 1.00 81.31 90 ALA A O 1
ATOM 703 N N . VAL A 1 91 ? -11.502 -3.289 -5.815 1.00 83.25 91 VAL A N 1
ATOM 704 C CA . VAL A 1 91 ? -11.768 -2.112 -4.975 1.00 83.25 91 VAL A CA 1
ATOM 705 C C . VAL A 1 91 ? -12.507 -2.521 -3.712 1.00 83.25 91 VAL A C 1
ATOM 707 O O . VAL A 1 91 ? -13.478 -3.275 -3.764 1.00 83.25 91 VAL A O 1
ATOM 710 N N . GLN A 1 92 ? -12.078 -1.988 -2.573 1.00 80.12 92 GLN A N 1
ATOM 711 C CA . GLN A 1 92 ? -12.803 -2.078 -1.311 1.00 80.12 92 GLN A CA 1
ATOM 712 C C . GLN A 1 92 ? -12.913 -0.697 -0.683 1.00 80.12 92 GLN A C 1
ATOM 714 O O . GLN A 1 92 ? -11.983 0.102 -0.729 1.00 80.12 92 GLN A O 1
ATOM 719 N N . ARG A 1 93 ? -14.077 -0.404 -0.107 1.00 84.88 93 ARG A N 1
ATOM 720 C CA . ARG A 1 93 ? -14.332 0.854 0.588 1.00 84.88 93 ARG A CA 1
ATOM 721 C C . ARG A 1 93 ? -14.733 0.566 2.018 1.00 84.88 93 ARG A C 1
ATOM 723 O O . ARG A 1 93 ? -15.566 -0.301 2.277 1.00 84.88 93 ARG A O 1
ATOM 730 N N . TYR A 1 94 ? -14.166 1.338 2.928 1.00 83.19 94 TYR A N 1
ATOM 731 C CA . TYR A 1 94 ? -14.375 1.185 4.353 1.00 83.19 94 TYR A CA 1
ATOM 732 C C . TYR A 1 94 ? -14.738 2.528 4.964 1.00 83.19 94 TYR A C 1
ATOM 734 O O . TYR A 1 94 ? -14.032 3.517 4.782 1.00 83.19 94 TYR A O 1
ATOM 742 N N . SER A 1 95 ? -15.834 2.559 5.716 1.00 85.50 95 SER A N 1
ATOM 743 C CA . SER A 1 95 ? -16.207 3.734 6.498 1.00 85.50 95 SER A CA 1
ATOM 744 C C . SER A 1 95 ? -15.256 3.909 7.679 1.00 85.50 95 SER A C 1
ATOM 746 O O . SER A 1 95 ? -14.940 2.942 8.382 1.00 85.50 95 SER A O 1
ATOM 748 N N . ILE A 1 96 ? -14.844 5.150 7.918 1.00 86.94 96 ILE A N 1
ATOM 749 C CA . ILE A 1 96 ? -14.070 5.541 9.097 1.00 86.94 96 ILE A CA 1
ATOM 750 C C . ILE A 1 96 ? -14.923 6.408 10.006 1.00 86.94 96 ILE A C 1
ATOM 752 O O . ILE A 1 96 ? -15.924 6.997 9.603 1.00 86.94 96 ILE A O 1
ATOM 756 N N . LEU A 1 97 ? -14.542 6.435 11.273 1.00 83.38 97 LEU A N 1
ATOM 757 C CA . LEU A 1 97 ? -15.144 7.332 12.239 1.00 83.38 97 LEU A CA 1
ATOM 758 C C . LEU A 1 97 ? -14.608 8.750 12.009 1.00 83.38 97 LEU A C 1
ATOM 760 O O . LEU A 1 97 ? -13.413 8.903 11.746 1.00 83.38 97 LEU A O 1
ATOM 764 N N . PRO A 1 98 ? -15.461 9.780 12.138 1.00 79.31 98 PRO A N 1
ATOM 765 C CA . PRO A 1 98 ? -15.020 11.156 11.991 1.00 79.31 98 PRO A CA 1
ATOM 766 C C . PRO A 1 98 ? -14.005 11.504 13.089 1.00 79.31 98 PRO A C 1
ATOM 768 O O . PRO A 1 98 ? -14.078 10.939 14.187 1.00 79.31 98 PRO A O 1
ATOM 771 N N . PRO A 1 99 ? -13.115 12.487 12.865 1.00 73.31 99 PRO A N 1
ATOM 772 C CA . PRO A 1 99 ? -12.118 12.869 13.861 1.00 73.31 99 PRO A CA 1
ATOM 773 C C . PRO A 1 99 ? -12.682 13.278 15.225 1.00 73.31 99 PRO A C 1
ATOM 775 O O . PRO A 1 99 ? -12.018 13.122 16.246 1.00 73.31 99 PRO A O 1
ATOM 778 N N . SER A 1 100 ? -13.928 13.753 15.262 1.00 71.38 100 SER A N 1
ATOM 779 C CA . SER A 1 100 ? -14.655 14.085 16.491 1.00 71.38 100 SER A CA 1
ATOM 780 C C . SER A 1 100 ? -15.011 12.872 17.357 1.00 71.38 100 SER A C 1
ATOM 782 O O . SER A 1 100 ? -15.223 13.024 18.555 1.00 71.38 100 SER A O 1
ATOM 784 N N . ALA A 1 101 ? -15.077 11.672 16.777 1.00 73.00 101 ALA A N 1
ATOM 785 C CA . ALA A 1 101 ? -15.331 10.428 17.500 1.00 73.00 101 ALA A CA 1
ATOM 786 C C . ALA A 1 101 ? -14.048 9.811 18.081 1.00 73.00 101 ALA A C 1
ATOM 788 O O . ALA A 1 101 ? -14.101 8.749 18.706 1.00 73.00 101 ALA A O 1
ATOM 789 N N . TYR A 1 102 ? -12.893 10.441 17.853 1.00 73.94 102 TYR A N 1
ATOM 790 C CA . TYR A 1 102 ? -11.626 9.950 18.364 1.00 73.94 102 TYR A CA 1
ATOM 791 C C . TYR A 1 102 ? -11.501 10.208 19.871 1.00 73.94 102 TYR A C 1
ATOM 793 O O . TYR A 1 102 ? -11.810 11.307 20.337 1.00 73.94 102 TYR A O 1
ATOM 801 N N . PRO A 1 103 ? -11.037 9.218 20.654 1.00 71.44 103 PRO A N 1
ATOM 802 C CA . PRO A 1 103 ? -10.927 9.377 22.093 1.00 71.44 103 PRO A CA 1
ATOM 803 C C . PRO A 1 103 ? -9.867 10.438 22.434 1.00 71.44 103 PRO A C 1
ATOM 805 O O . PRO A 1 103 ? -8.757 10.390 21.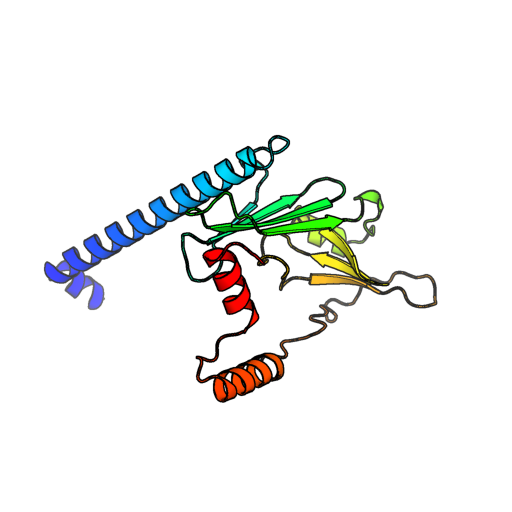894 1.00 71.44 103 PRO A O 1
ATOM 808 N N . PRO A 1 104 ? -10.158 11.371 23.358 1.00 71.00 104 PRO A N 1
ATOM 809 C CA . PRO A 1 104 ? -9.192 12.359 23.823 1.00 71.00 104 PRO A CA 1
ATOM 810 C C . PRO A 1 104 ? -8.212 11.708 24.813 1.00 71.00 104 PRO A C 1
ATOM 812 O O . PRO A 1 104 ? -8.266 11.952 26.016 1.00 71.00 104 PRO A O 1
ATOM 815 N N . SER A 1 105 ? -7.336 10.828 24.322 1.00 71.94 105 SER A N 1
ATOM 816 C CA . SER A 1 105 ? -6.321 10.146 25.131 1.00 71.94 105 SER A CA 1
ATOM 817 C C . SER A 1 105 ? -4.903 10.550 24.726 1.00 71.94 105 SER A C 1
ATOM 819 O O . SER A 1 105 ? -4.621 10.840 23.562 1.00 71.94 105 SER A O 1
ATOM 821 N N . ALA A 1 106 ? -3.983 10.550 25.696 1.00 73.75 106 ALA A N 1
ATOM 822 C CA . ALA A 1 106 ? -2.567 10.810 25.434 1.00 73.75 106 ALA A CA 1
ATOM 823 C C . ALA A 1 106 ? -1.960 9.764 24.481 1.00 73.75 106 ALA A C 1
ATOM 825 O O . ALA A 1 106 ? -1.105 10.097 23.662 1.00 73.75 106 ALA A O 1
ATOM 826 N N . ASP A 1 107 ? -2.434 8.518 24.547 1.00 71.25 107 ASP A N 1
ATOM 827 C CA . ASP A 1 107 ? -1.986 7.440 23.664 1.00 71.25 107 ASP A CA 1
ATOM 828 C C . ASP A 1 107 ? -2.478 7.637 22.230 1.00 71.25 107 ASP A C 1
ATOM 830 O O . ASP A 1 107 ? -1.709 7.447 21.290 1.00 71.25 107 ASP A O 1
ATOM 834 N N . TRP A 1 108 ? -3.715 8.114 22.045 1.00 73.75 108 TRP A N 1
ATOM 835 C CA . TRP A 1 108 ? -4.212 8.488 20.722 1.00 73.75 108 TRP A CA 1
ATOM 836 C C . TRP A 1 108 ? -3.443 9.676 20.142 1.00 73.75 108 TRP A C 1
ATOM 838 O O . TRP A 1 108 ? -3.054 9.645 18.978 1.00 73.75 108 TRP A O 1
ATOM 848 N N . ALA A 1 109 ? -3.152 10.694 20.956 1.00 77.75 109 ALA A N 1
ATOM 849 C CA . ALA A 1 109 ? -2.342 11.831 20.526 1.00 77.75 109 ALA A CA 1
ATOM 850 C C . ALA A 1 109 ? -0.927 11.402 20.090 1.00 77.75 109 ALA A C 1
ATOM 852 O O . ALA A 1 109 ? -0.423 11.877 19.073 1.00 77.75 109 ALA A O 1
ATOM 853 N N . ARG A 1 110 ? -0.302 10.459 20.810 1.00 78.56 110 ARG A N 1
ATOM 854 C CA . ARG A 1 110 ? 0.992 9.868 20.423 1.00 78.56 110 ARG A CA 1
ATOM 855 C C . ARG A 1 110 ? 0.895 9.058 19.135 1.00 78.56 110 ARG A C 1
ATOM 857 O O . ARG A 1 110 ? 1.789 9.154 18.298 1.00 78.56 110 ARG A O 1
ATOM 864 N N . LEU A 1 111 ? -0.177 8.287 18.965 1.00 76.56 111 LEU A N 1
ATOM 865 C CA . LEU A 1 111 ? -0.398 7.500 17.757 1.00 76.56 111 LEU A CA 1
ATOM 866 C C . LEU A 1 111 ? -0.593 8.399 16.531 1.00 76.56 111 LEU A C 1
ATOM 868 O O . LEU A 1 111 ? 0.012 8.144 15.496 1.00 76.56 111 LEU A O 1
ATOM 872 N N . GLN A 1 112 ? -1.355 9.485 16.670 1.00 78.62 112 GLN A N 1
ATOM 873 C CA . GLN A 1 112 ? -1.536 10.482 15.613 1.00 78.62 112 GLN A CA 1
ATOM 874 C C . GLN A 1 112 ? -0.251 11.250 15.292 1.00 78.62 112 GLN A C 1
ATOM 876 O O . GLN A 1 112 ? 0.016 11.542 14.130 1.00 78.62 112 GLN A O 1
ATOM 881 N N . TRP A 1 113 ? 0.578 11.540 16.300 1.00 81.19 113 TRP A N 1
ATOM 882 C CA . TRP A 1 113 ? 1.902 12.123 16.078 1.00 81.19 113 TRP A CA 1
ATOM 883 C C . TRP A 1 113 ? 2.829 11.172 15.310 1.00 81.19 113 TRP A C 1
ATOM 885 O O . TRP A 1 113 ? 3.555 11.605 14.418 1.00 81.19 113 TRP A O 1
ATOM 895 N N . PHE A 1 114 ? 2.794 9.875 15.632 1.00 80.75 114 PHE A N 1
ATOM 896 C CA . PHE A 1 114 ? 3.591 8.861 14.942 1.00 80.75 114 PHE A CA 1
ATOM 897 C C . PHE A 1 114 ? 3.097 8.607 13.511 1.00 80.75 114 PHE A C 1
ATOM 899 O O . PHE A 1 114 ? 3.895 8.444 12.585 1.00 80.75 114 PHE A O 1
ATOM 906 N N . ASN A 1 115 ? 1.779 8.560 13.323 1.00 78.56 115 ASN A N 1
ATOM 907 C CA . ASN A 1 115 ? 1.166 8.343 12.029 1.00 78.56 115 ASN A CA 1
ATOM 908 C C . ASN A 1 115 ? -0.151 9.128 11.872 1.00 78.56 115 ASN A C 1
ATOM 910 O O . ASN A 1 115 ? -1.197 8.643 12.317 1.00 78.56 115 ASN A O 1
ATOM 914 N N . PRO A 1 116 ? -0.134 10.268 11.162 1.00 76.38 116 PRO A N 1
ATOM 915 C CA . PRO A 1 116 ? -1.339 11.060 10.912 1.00 76.38 116 PRO A CA 1
ATOM 916 C C . PRO A 1 116 ? -2.343 10.353 9.981 1.00 76.38 116 PRO A C 1
ATOM 918 O O . PRO A 1 116 ? -3.535 10.675 9.963 1.00 76.38 116 PRO A O 1
ATOM 921 N N . ASP A 1 117 ? -1.897 9.342 9.227 1.00 76.50 117 ASP A N 1
ATOM 922 C CA . ASP A 1 117 ? -2.758 8.571 8.328 1.00 76.50 117 ASP A CA 1
ATOM 923 C C . ASP A 1 117 ? -3.519 7.452 9.040 1.00 76.50 117 ASP A C 1
ATOM 925 O O . ASP A 1 117 ? -4.359 6.792 8.426 1.00 76.50 117 ASP A O 1
ATOM 929 N N . THR A 1 118 ? -3.319 7.296 10.349 1.00 78.94 118 THR A N 1
ATOM 930 C CA . THR A 1 118 ? -4.070 6.349 11.171 1.00 78.94 118 THR A CA 1
ATOM 931 C C . THR A 1 118 ? -5.574 6.592 11.039 1.00 78.94 118 THR A C 1
ATOM 933 O O . THR A 1 118 ? -6.054 7.731 11.102 1.00 78.94 118 THR A O 1
ATOM 936 N N . VAL A 1 119 ? -6.333 5.518 10.832 1.00 81.31 119 VAL A N 1
ATOM 937 C CA . VAL A 1 119 ? -7.799 5.561 10.765 1.00 81.31 119 VAL A CA 1
ATOM 938 C C . VAL A 1 119 ? -8.414 4.844 11.945 1.00 81.31 119 VAL A C 1
ATOM 940 O O . VAL A 1 119 ? -7.926 3.789 12.336 1.00 81.31 119 VAL A O 1
ATOM 943 N N . LEU A 1 120 ? -9.513 5.387 12.472 1.00 80.38 120 LEU A N 1
ATOM 944 C CA . LEU A 1 120 ? -10.354 4.696 13.443 1.00 80.38 120 LEU A CA 1
ATOM 945 C C . LEU A 1 120 ? -11.594 4.145 12.740 1.00 80.38 120 LEU A C 1
ATOM 947 O O . LEU A 1 120 ? -12.290 4.861 12.023 1.00 80.38 120 LEU A O 1
ATOM 951 N N . ARG A 1 121 ? -11.905 2.878 12.981 1.00 77.75 121 ARG A N 1
ATOM 952 C CA . ARG A 1 121 ? -13.074 2.186 12.435 1.00 77.75 121 ARG A CA 1
ATOM 953 C C . ARG A 1 121 ? -13.763 1.378 13.519 1.00 77.75 121 ARG A C 1
ATOM 955 O O . ARG A 1 121 ? -13.142 0.94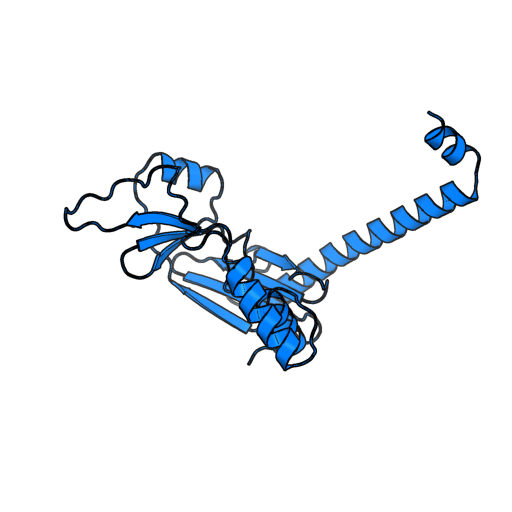0 14.487 1.00 77.75 121 ARG A O 1
ATOM 962 N N . ARG A 1 122 ? -15.057 1.138 13.331 1.00 74.94 122 ARG A N 1
ATOM 963 C CA . ARG A 1 122 ? -15.826 0.243 14.194 1.00 74.94 122 ARG A CA 1
ATOM 964 C C . ARG A 1 122 ? -15.845 -1.161 13.593 1.00 74.94 122 ARG A C 1
ATOM 966 O O . ARG A 1 122 ? -16.174 -1.328 12.420 1.00 74.94 122 ARG A O 1
ATOM 973 N N . ARG A 1 123 ? -15.512 -2.173 14.393 1.00 71.12 123 ARG A N 1
ATOM 974 C CA . ARG A 1 123 ? -15.686 -3.593 14.051 1.00 71.12 123 ARG A CA 1
ATOM 975 C C . ARG A 1 123 ? -16.488 -4.243 15.175 1.00 71.12 123 ARG A C 1
ATOM 977 O O . ARG A 1 123 ? -15.963 -4.490 16.255 1.00 71.12 123 ARG A O 1
ATOM 984 N N . GLY A 1 124 ? -17.782 -4.462 14.943 1.00 72.94 124 GLY A N 1
ATOM 985 C CA . GLY A 1 124 ? -18.698 -4.877 16.009 1.00 72.94 124 GLY A CA 1
ATOM 986 C C . GLY A 1 124 ? -18.765 -3.822 17.120 1.00 72.94 124 GLY A C 1
ATOM 987 O O . GLY A 1 124 ? -19.051 -2.659 16.841 1.00 72.94 124 GLY A O 1
ATOM 988 N N . GLN A 1 125 ? -18.464 -4.222 18.356 1.00 66.06 125 GLN A N 1
ATOM 989 C CA . GLN A 1 125 ? -18.418 -3.339 19.535 1.00 66.06 125 GLN A CA 1
ATOM 990 C C . GLN A 1 125 ? -17.021 -2.761 19.829 1.00 66.06 125 GLN A C 1
ATOM 992 O O . GLN A 1 125 ? -16.819 -2.081 20.832 1.00 66.06 125 GLN A O 1
ATOM 997 N N . GLN A 1 126 ? 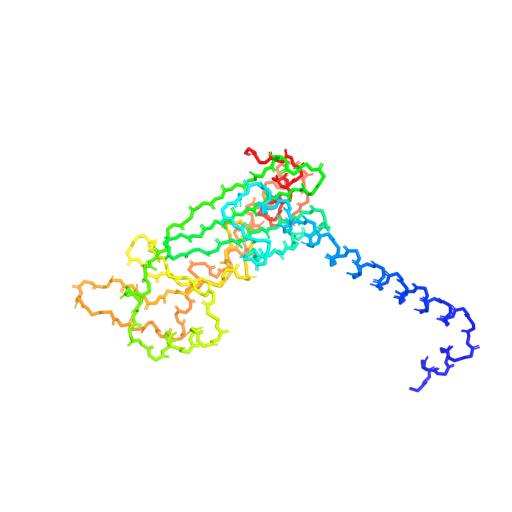-16.030 -3.032 18.976 1.00 68.75 126 GLN A N 1
ATOM 998 C CA . GLN A 1 126 ? -14.656 -2.575 19.177 1.00 68.75 126 GLN A CA 1
ATOM 999 C C . GLN A 1 126 ? -14.337 -1.366 18.292 1.00 68.75 126 GLN A C 1
ATOM 1001 O O . GLN A 1 126 ? -14.727 -1.304 17.118 1.00 68.75 126 GLN A O 1
ATOM 1006 N N . LEU A 1 127 ? -13.571 -0.426 18.850 1.00 73.69 127 LEU A N 1
ATOM 1007 C CA . LEU A 1 127 ? -12.897 0.629 18.096 1.00 73.69 127 LEU A CA 1
ATOM 1008 C C . LEU A 1 127 ? -11.494 0.163 17.717 1.00 73.69 127 LEU A C 1
ATOM 1010 O O . LEU A 1 127 ? -10.665 -0.072 18.595 1.00 73.69 127 LEU A O 1
ATOM 1014 N N . ILE A 1 128 ? -11.243 0.036 16.416 1.00 77.00 128 ILE A N 1
ATOM 1015 C CA . ILE A 1 128 ? -9.973 -0.419 15.851 1.00 77.00 128 ILE A CA 1
ATOM 1016 C C . ILE A 1 128 ? -9.296 0.742 15.146 1.00 77.00 128 ILE A C 1
ATOM 1018 O O . ILE A 1 128 ? -9.925 1.468 14.381 1.00 77.00 128 ILE A O 1
ATOM 1022 N N . SER A 1 129 ? -8.004 0.875 15.385 1.00 78.75 129 SER A N 1
ATOM 1023 C CA . SER A 1 129 ? -7.115 1.820 14.745 1.00 78.75 129 SER A CA 1
ATOM 1024 C C . SER A 1 129 ? -6.127 1.099 13.838 1.00 78.75 129 SER A C 1
ATOM 1026 O O . SER A 1 129 ? -5.499 0.142 14.282 1.00 78.75 129 SER A O 1
ATOM 1028 N N . SER A 1 130 ? -5.945 1.569 12.605 1.00 77.62 130 SER A N 1
ATOM 1029 C CA . SER A 1 130 ? -5.081 0.916 11.607 1.00 77.62 130 SER A CA 1
ATOM 1030 C C . SER A 1 130 ? -4.155 1.919 10.912 1.00 77.62 130 SER A C 1
ATOM 1032 O O . SER A 1 130 ? -4.596 3.014 10.559 1.00 77.62 130 SER A O 1
ATOM 1034 N N . ASP A 1 131 ? -2.889 1.543 10.679 1.00 82.50 131 ASP A N 1
ATOM 1035 C CA . ASP A 1 131 ? -1.976 2.292 9.793 1.00 82.50 131 ASP A CA 1
ATOM 1036 C C . ASP A 1 131 ? -2.213 1.881 8.334 1.00 82.50 131 ASP A C 1
ATOM 1038 O O . ASP A 1 131 ? -1.825 0.787 7.917 1.00 82.50 131 ASP A O 1
ATOM 1042 N N . LEU A 1 132 ? -2.808 2.781 7.547 1.00 80.38 132 LEU A N 1
ATOM 1043 C CA . LEU A 1 132 ? -3.130 2.541 6.140 1.00 80.38 132 LEU A CA 1
ATOM 1044 C C . LEU A 1 132 ? -1.908 2.345 5.228 1.00 80.38 132 LEU A C 1
ATOM 1046 O O . LEU A 1 132 ? -2.043 1.785 4.140 1.00 80.38 132 LEU A O 1
ATOM 1050 N N . ARG A 1 133 ? -0.715 2.767 5.658 1.00 76.12 133 ARG A N 1
ATOM 1051 C CA . ARG A 1 133 ? 0.522 2.681 4.866 1.00 76.12 133 ARG A CA 1
ATOM 1052 C C . ARG A 1 133 ? 1.204 1.323 4.984 1.00 76.12 133 ARG A C 1
ATOM 1054 O O . ARG A 1 133 ? 2.020 0.965 4.140 1.00 76.12 133 ARG A O 1
ATOM 1061 N N . MET A 1 134 ? 0.907 0.576 6.046 1.00 68.00 134 MET A N 1
ATOM 1062 C CA . MET A 1 134 ? 1.600 -0.669 6.388 1.00 68.00 134 MET A CA 1
ATOM 1063 C C . MET A 1 134 ? 0.720 -1.913 6.214 1.00 68.00 134 MET A C 1
ATOM 1065 O O . MET A 1 134 ? 0.857 -2.870 6.973 1.00 68.00 134 MET A O 1
ATOM 1069 N N . GLY A 1 135 ? -0.164 -1.918 5.212 1.00 66.69 135 GLY A N 1
ATOM 1070 C CA . GLY A 1 135 ? -1.041 -3.049 4.891 1.00 66.69 135 GLY A CA 1
ATOM 1071 C C . GLY A 1 135 ? -0.971 -3.517 3.441 1.00 66.69 135 GLY A C 1
ATOM 1072 O O . GLY A 1 135 ? -0.453 -2.837 2.555 1.00 66.69 135 GLY A O 1
ATOM 1073 N N . GLU A 1 136 ? -1.518 -4.706 3.223 1.00 67.88 136 GLU A N 1
ATOM 1074 C CA . GLU A 1 136 ? -1.866 -5.245 1.909 1.00 67.88 136 GLU A CA 1
ATOM 1075 C C . GLU A 1 136 ? -3.396 -5.156 1.750 1.00 67.88 136 GLU A C 1
ATOM 1077 O O . GLU A 1 136 ? -4.114 -5.070 2.743 1.00 67.88 136 GLU A O 1
ATOM 1082 N N . PHE A 1 137 ? -3.911 -5.193 0.522 1.00 68.31 137 PHE A N 1
ATOM 1083 C CA . PHE A 1 137 ? -5.344 -5.030 0.242 1.00 68.31 137 PHE A CA 1
ATOM 1084 C C . PHE A 1 137 ? -6.217 -5.980 1.086 1.00 68.31 137 PHE A C 1
ATOM 1086 O O . PHE A 1 137 ? -6.054 -7.202 1.038 1.00 68.31 137 PHE A O 1
ATOM 1093 N N . GLY A 1 138 ? -7.128 -5.439 1.889 1.00 66.50 138 GLY A N 1
ATOM 1094 C CA . GLY A 1 138 ? -7.994 -6.170 2.814 1.00 66.50 138 GLY A CA 1
ATOM 1095 C C . GLY A 1 138 ? -7.282 -6.756 4.043 1.00 66.50 138 GLY A C 1
ATOM 1096 O O . GLY A 1 138 ? -7.885 -7.543 4.780 1.00 66.50 138 GLY A O 1
ATOM 1097 N N . PHE A 1 139 ? -6.007 -6.424 4.276 1.00 66.94 139 PHE A N 1
ATOM 1098 C CA . PHE A 1 139 ? -5.202 -6.959 5.373 1.00 66.94 139 PHE A CA 1
ATOM 1099 C C . PHE A 1 139 ? -4.207 -5.943 5.959 1.00 66.94 139 PHE A C 1
ATOM 1101 O O . PHE A 1 139 ? -3.152 -5.662 5.387 1.00 66.94 139 PHE A O 1
ATOM 1108 N N . TYR A 1 140 ? -4.470 -5.504 7.192 1.00 70.69 140 TYR A N 1
ATOM 1109 C CA . TYR A 1 140 ? -3.546 -4.678 7.970 1.00 70.69 140 TYR A CA 1
ATOM 1110 C C . TYR A 1 140 ? -2.923 -5.484 9.116 1.00 70.69 140 TYR A C 1
ATOM 1112 O O . TYR A 1 140 ? -3.636 -5.888 10.033 1.00 70.69 140 TYR A O 1
ATOM 1120 N N . PRO A 1 141 ? -1.599 -5.722 9.111 1.00 60.41 141 PRO A N 1
ATOM 1121 C CA . PRO A 1 141 ? -0.911 -6.380 10.220 1.00 60.41 141 PRO A CA 1
ATOM 1122 C C . PRO A 1 141 ? -0.812 -5.497 11.476 1.00 60.41 141 PRO A C 1
ATOM 1124 O O . PRO A 1 141 ? -0.591 -6.024 12.564 1.00 60.41 141 PRO A O 1
ATOM 1127 N N . PHE A 1 142 ? -0.983 -4.178 11.335 1.00 69.62 142 PHE A N 1
ATOM 1128 C CA . PHE A 1 142 ? -0.926 -3.204 12.427 1.00 69.62 142 PHE A CA 1
ATOM 1129 C C . PHE A 1 142 ? -2.318 -2.637 12.720 1.00 69.62 142 PHE A C 1
ATOM 1131 O O . PHE A 1 142 ? -2.661 -1.532 12.298 1.00 69.62 142 PHE A O 1
ATOM 1138 N N . GLU A 1 143 ? -3.121 -3.426 13.433 1.00 69.75 143 GLU A N 1
ATOM 1139 C CA . GLU A 1 143 ? -4.400 -3.001 14.002 1.00 69.75 143 GLU A CA 1
ATOM 1140 C C . GLU A 1 143 ? -4.287 -2.922 15.531 1.00 69.75 143 GLU A C 1
ATOM 1142 O O . GLU A 1 143 ? -3.753 -3.824 16.178 1.00 69.75 143 GLU A O 1
ATOM 1147 N N . PHE A 1 144 ? -4.808 -1.845 16.113 1.00 72.25 144 PHE A N 1
ATOM 1148 C CA . PHE A 1 144 ? -4.810 -1.587 17.549 1.00 72.25 144 PHE A CA 1
ATOM 1149 C C . PHE A 1 144 ? -6.245 -1.391 18.020 1.00 72.25 144 PHE A C 1
ATOM 1151 O O . PHE A 1 144 ? -6.962 -0.551 17.481 1.00 72.25 144 PHE A O 1
ATOM 1158 N N . ILE A 1 145 ? -6.683 -2.131 19.034 1.00 70.44 145 ILE A N 1
ATOM 1159 C CA . ILE A 1 145 ? -7.985 -1.878 19.655 1.00 70.44 145 ILE A CA 1
ATOM 1160 C C . ILE A 1 145 ? -7.801 -0.722 20.640 1.00 70.44 145 ILE A C 1
ATOM 1162 O O . ILE A 1 145 ? -6.921 -0.772 21.494 1.00 70.44 145 ILE A O 1
ATOM 1166 N N . ILE A 1 146 ? -8.609 0.327 20.511 1.00 66.75 146 ILE A N 1
ATOM 1167 C CA . ILE A 1 146 ? -8.493 1.534 21.345 1.00 66.75 146 ILE A CA 1
ATOM 1168 C C . ILE A 1 146 ? -9.508 1.530 22.489 1.00 66.75 146 ILE A C 1
ATOM 1170 O O . ILE A 1 146 ? -9.214 2.026 23.574 1.00 66.75 146 ILE A O 1
ATOM 1174 N N . ALA A 1 147 ? -10.677 0.923 22.282 1.00 62.72 147 ALA A N 1
ATOM 1175 C CA . ALA A 1 147 ? -11.658 0.709 23.338 1.00 62.72 147 ALA A CA 1
ATOM 1176 C C . ALA A 1 147 ? -12.526 -0.521 23.021 1.00 62.72 147 ALA A C 1
ATOM 1178 O O . ALA A 1 147 ? -13.216 -0.525 21.996 1.00 62.72 147 ALA A O 1
ATOM 1179 N N . PRO A 1 148 ? -12.528 -1.557 23.874 1.00 52.91 148 PRO A N 1
ATOM 1180 C CA . PRO A 1 148 ? -13.636 -2.487 23.947 1.00 52.91 148 PRO A CA 1
ATOM 1181 C C . PRO A 1 148 ? -14.744 -1.828 24.772 1.00 52.91 148 PRO A C 1
ATOM 1183 O O . PRO A 1 148 ? -14.506 -1.356 25.886 1.00 52.91 148 PRO A O 1
ATOM 1186 N N . GLU A 1 149 ? -15.960 -1.784 24.240 1.00 44.06 149 GLU A N 1
ATOM 1187 C CA . GLU A 1 149 ? -17.130 -1.475 25.056 1.00 44.06 149 GLU A CA 1
ATOM 1188 C C . GLU A 1 149 ? -17.271 -2.593 26.110 1.00 44.06 149 GLU A C 1
ATOM 1190 O O . GLU A 1 149 ? -17.488 -3.754 25.775 1.00 44.06 149 GLU A O 1
ATOM 1195 N N . ARG A 1 150 ? -17.046 -2.278 27.393 1.00 46.28 150 ARG A N 1
ATOM 1196 C CA . ARG A 1 150 ? -17.503 -3.121 28.511 1.00 46.28 150 ARG A CA 1
ATOM 1197 C C . ARG A 1 150 ? -18.787 -2.520 29.066 1.00 46.28 150 ARG A C 1
ATOM 1199 O O . ARG A 1 150 ? -18.900 -1.295 29.117 1.00 46.28 150 ARG A O 1
ATOM 1206 N N . ASP A 1 151 ? -19.667 -3.390 29.565 1.00 40.94 151 ASP A N 1
ATOM 1207 C CA . ASP A 1 151 ? -20.991 -3.164 30.190 1.00 40.94 151 ASP A CA 1
ATOM 1208 C C . ASP A 1 151 ? -21.101 -2.052 31.263 1.00 40.94 151 ASP A C 1
ATOM 1210 O O . ASP A 1 151 ? -22.150 -1.868 31.871 1.00 40.94 151 ASP A O 1
ATOM 1214 N N . SER A 1 152 ? -20.048 -1.280 31.533 1.00 41.88 152 SER A N 1
ATOM 1215 C CA . SER A 1 152 ? -19.999 -0.263 32.584 1.00 41.88 152 SER A CA 1
ATOM 1216 C C . SER A 1 152 ? -19.795 1.173 32.079 1.00 41.88 152 SER A C 1
ATOM 1218 O O . SER A 1 152 ? -19.399 2.033 32.864 1.00 41.88 152 SER A O 1
ATOM 1220 N N . GLY A 1 153 ? -19.993 1.455 30.785 1.00 43.88 153 GLY A N 1
ATOM 1221 C CA . GLY A 1 153 ? -20.009 2.828 30.246 1.00 43.88 153 GLY A CA 1
ATOM 1222 C C . GLY A 1 153 ? -18.692 3.616 30.360 1.00 43.88 153 GLY A C 1
ATOM 1223 O O . GLY A 1 153 ? -18.671 4.819 30.114 1.00 43.88 153 GLY A O 1
ATOM 1224 N N . ARG A 1 154 ? -17.578 2.967 30.727 1.00 37.47 154 ARG A N 1
ATOM 1225 C CA . ARG A 1 154 ? -16.241 3.579 30.794 1.00 37.47 154 ARG A CA 1
ATOM 1226 C C . ARG A 1 154 ? -15.353 2.996 29.705 1.00 37.47 154 ARG A C 1
ATOM 1228 O O . ARG A 1 154 ? -14.961 1.835 29.775 1.00 37.47 154 ARG A O 1
ATOM 1235 N N . GLN A 1 155 ? -15.002 3.837 28.736 1.00 46.91 155 GLN A N 1
ATOM 1236 C CA . GLN A 1 155 ? -13.929 3.569 27.784 1.00 46.91 155 GLN A CA 1
ATOM 1237 C C . GLN A 1 155 ? -12.598 3.689 28.536 1.00 46.91 155 GLN A C 1
ATOM 1239 O O . GLN A 1 155 ? -12.185 4.785 28.910 1.00 46.91 155 GLN A O 1
ATOM 1244 N N . LEU A 1 156 ? -11.959 2.560 28.833 1.00 42.47 156 LEU A N 1
ATOM 1245 C CA . LEU A 1 156 ? -10.590 2.544 29.345 1.00 42.47 156 LEU A CA 1
ATOM 1246 C C . LEU A 1 156 ? -9.641 2.319 28.161 1.00 42.47 156 LEU A C 1
ATOM 1248 O O . LEU A 1 156 ? -9.921 1.430 27.353 1.00 42.47 156 LEU A O 1
ATOM 1252 N N . PRO A 1 157 ? -8.535 3.079 28.046 1.00 45.47 157 PRO A N 1
ATOM 1253 C CA . PRO A 1 157 ? -7.492 2.753 27.087 1.00 45.47 157 PRO A CA 1
ATOM 1254 C C . PRO A 1 157 ? -6.953 1.360 27.420 1.00 45.47 157 PRO A C 1
ATOM 1256 O O . PRO A 1 157 ? -6.650 1.050 28.576 1.00 45.47 157 PRO A O 1
ATOM 1259 N N . LEU A 1 158 ? -6.903 0.497 26.411 1.00 50.34 158 LEU A N 1
ATOM 1260 C CA . LEU A 1 158 ? -6.309 -0.825 26.533 1.00 50.34 158 LEU A CA 1
ATOM 1261 C C . LEU A 1 158 ? -4.828 -0.686 26.913 1.00 50.34 158 LEU A C 1
ATOM 1263 O O . LEU A 1 158 ? -4.115 0.145 26.355 1.00 50.34 158 LEU A O 1
ATOM 1267 N N . SER A 1 159 ? -4.377 -1.490 27.881 1.00 39.91 159 SER A N 1
ATOM 1268 C CA . SER A 1 159 ? -2.959 -1.595 28.253 1.00 39.91 159 SER A CA 1
ATOM 1269 C C . SER A 1 159 ? -2.115 -1.860 27.002 1.00 39.91 159 SER A C 1
ATOM 1271 O O . SER A 1 159 ? -2.547 -2.604 26.121 1.00 39.91 159 SER A O 1
ATOM 1273 N N . THR A 1 160 ? -0.904 -1.308 26.925 1.00 42.97 160 THR A N 1
ATOM 1274 C CA . THR A 1 160 ? 0.052 -1.524 25.821 1.00 42.97 160 THR A CA 1
ATOM 1275 C C . THR A 1 160 ? 0.342 -3.013 25.559 1.00 42.97 160 THR A C 1
ATOM 1277 O O . THR A 1 160 ? 0.714 -3.382 24.449 1.00 42.97 160 THR A O 1
ATOM 1280 N N . ASP A 1 161 ? 0.082 -3.889 26.536 1.00 38.84 161 ASP A N 1
ATOM 1281 C CA . ASP A 1 161 ? 0.185 -5.352 26.406 1.00 38.84 161 ASP A CA 1
ATOM 1282 C C . ASP A 1 161 ? -1.005 -6.006 25.679 1.00 38.84 161 ASP A C 1
ATOM 1284 O O . ASP A 1 161 ? -0.971 -7.184 25.330 1.00 38.84 161 ASP A O 1
ATOM 1288 N N . SER A 1 162 ? -2.066 -5.240 25.429 1.00 39.59 162 SER A N 1
ATOM 1289 C CA . 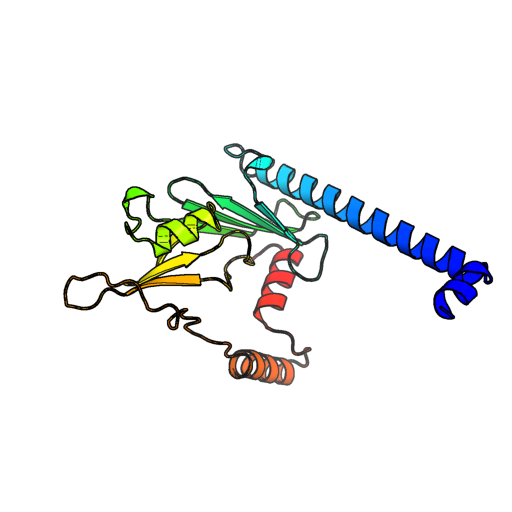SER A 1 162 ? -3.273 -5.646 24.706 1.00 39.59 162 SER A CA 1
ATOM 1290 C C . SER A 1 162 ? -3.354 -5.028 23.311 1.00 39.59 162 SER A C 1
ATOM 1292 O O . SER A 1 162 ? -4.442 -4.751 22.801 1.00 39.59 162 SER A O 1
ATOM 1294 N N . VAL A 1 163 ? -2.195 -4.902 22.644 1.00 39.06 163 VAL A N 1
ATOM 1295 C CA . VAL A 1 163 ? -2.139 -5.000 21.180 1.00 39.06 163 VAL A CA 1
ATOM 1296 C C . VAL A 1 163 ? -2.741 -6.352 20.823 1.00 39.06 163 VAL A C 1
ATOM 1298 O O . VAL A 1 163 ? -2.065 -7.380 20.772 1.00 39.06 163 VAL A O 1
ATOM 1301 N N . PHE A 1 164 ? -4.048 -6.363 20.608 1.00 42.88 164 PHE A N 1
ATOM 1302 C CA . PHE A 1 164 ? -4.731 -7.486 20.018 1.00 42.88 164 PHE A CA 1
ATOM 1303 C C . PHE A 1 164 ? -4.276 -7.583 18.561 1.00 42.88 164 PHE A C 1
ATOM 1305 O O . PHE A 1 164 ? -4.953 -7.192 17.620 1.00 42.88 164 PHE A O 1
ATOM 1312 N N . THR A 1 165 ? -3.152 -8.267 18.380 1.00 40.66 165 THR A N 1
ATOM 1313 C CA . THR A 1 165 ? -3.136 -9.392 17.455 1.00 40.66 165 THR A CA 1
ATOM 1314 C C . THR A 1 165 ? -4.206 -10.376 17.966 1.00 40.66 165 THR A C 1
ATOM 1316 O O . THR A 1 165 ? -3.890 -11.371 18.606 1.00 40.66 165 THR A O 1
ATOM 1319 N N . GLU A 1 166 ? -5.506 -10.113 17.755 1.00 36.81 166 GLU A N 1
ATOM 1320 C CA . GLU A 1 166 ? -6.581 -11.048 18.170 1.00 36.81 166 GLU A CA 1
ATOM 1321 C C . GLU A 1 166 ? -6.561 -12.357 17.376 1.00 36.81 166 GLU A C 1
ATOM 1323 O O . GLU A 1 166 ? -7.242 -13.322 17.706 1.00 36.81 166 GLU A O 1
ATOM 1328 N N . LYS A 1 167 ? -5.631 -12.465 16.429 1.00 33.81 167 LYS A N 1
ATOM 1329 C CA . LYS A 1 167 ? -4.830 -13.674 16.288 1.00 33.81 167 LYS A CA 1
ATOM 1330 C C . LYS A 1 167 ? -3.375 -13.275 16.144 1.00 33.81 167 LYS A C 1
ATOM 1332 O O . LYS A 1 167 ? -2.943 -12.911 15.052 1.00 33.81 167 LYS A O 1
ATOM 1337 N N . ARG A 1 168 ? -2.580 -13.426 17.204 1.00 36.88 168 ARG A N 1
ATOM 1338 C CA . ARG A 1 168 ? -1.176 -13.785 17.034 1.00 36.88 168 ARG A CA 1
ATOM 1339 C C . ARG A 1 168 ? -1.232 -14.983 16.120 1.00 36.88 168 ARG A C 1
ATOM 1341 O O . ARG A 1 168 ? -1.735 -16.020 16.536 1.00 36.88 168 ARG A O 1
ATOM 1348 N N . TRP A 1 169 ? -0.858 -14.766 14.864 1.00 39.88 169 TRP A N 1
ATOM 1349 C CA . TRP A 1 169 ? -0.312 -15.784 14.004 1.00 39.88 169 TRP A CA 1
ATOM 1350 C C . TRP A 1 169 ? -0.819 -17.175 14.363 1.00 39.88 169 TRP A C 1
ATOM 1352 O O . TRP A 1 169 ? -0.115 -17.969 14.979 1.00 39.88 169 TRP A O 1
ATOM 1362 N N . GLN A 1 170 ? -1.999 -17.531 13.872 1.00 41.72 170 GLN A N 1
ATOM 1363 C CA . GLN A 1 170 ? -2.161 -18.917 13.481 1.00 41.72 170 GLN A CA 1
ATOM 1364 C C . GLN A 1 170 ? -1.309 -19.131 12.219 1.00 41.72 170 GLN A C 1
ATOM 1366 O O . GLN A 1 170 ? -1.829 -19.530 11.187 1.00 41.72 170 GLN A O 1
ATOM 1371 N N . ALA A 1 171 ? 0.002 -18.845 12.278 1.00 39.22 171 ALA A N 1
ATOM 1372 C CA . ALA A 1 171 ? 0.961 -19.374 11.322 1.00 39.22 171 ALA A CA 1
ATOM 1373 C C . ALA A 1 171 ? 0.711 -20.869 11.277 1.00 39.22 171 ALA A C 1
ATOM 1375 O O . ALA A 1 171 ? 0.447 -21.406 10.225 1.00 39.22 171 ALA A O 1
ATOM 1376 N N . ASP A 1 172 ? 0.606 -21.515 12.432 1.00 42.72 172 ASP A N 1
ATOM 1377 C CA . ASP A 1 172 ? 0.439 -22.958 12.497 1.00 42.72 172 ASP A CA 1
ATOM 1378 C C . ASP A 1 172 ? -0.896 -23.432 11.934 1.00 42.72 172 ASP A C 1
ATOM 1380 O O . ASP A 1 172 ? -0.950 -24.499 11.345 1.00 42.72 172 ASP A O 1
ATOM 1384 N N . THR A 1 173 ? -1.973 -22.654 12.022 1.00 47.00 173 THR A N 1
ATOM 1385 C CA . THR A 1 173 ? -3.315 -23.095 11.593 1.00 47.00 173 THR A CA 1
ATOM 1386 C C . THR A 1 173 ? -3.649 -22.647 10.173 1.00 47.00 173 THR A C 1
ATOM 1388 O O . THR A 1 173 ? -4.250 -23.417 9.429 1.00 47.00 173 THR A O 1
ATOM 1391 N N . ILE A 1 174 ? -3.187 -21.467 9.744 1.00 46.78 174 ILE A N 1
ATOM 1392 C CA . ILE A 1 174 ? -3.217 -21.021 8.344 1.00 46.78 174 ILE A CA 1
ATOM 1393 C C . ILE A 1 174 ? -2.181 -21.800 7.533 1.00 46.78 174 ILE A C 1
ATOM 1395 O O . ILE A 1 174 ? -2.519 -22.261 6.451 1.00 46.78 174 ILE A O 1
ATOM 1399 N N . ASN A 1 175 ? -0.974 -22.042 8.053 1.00 47.88 175 ASN A N 1
ATOM 1400 C CA . ASN A 1 175 ? 0.017 -22.917 7.422 1.00 47.88 175 ASN A CA 1
ATOM 1401 C C . ASN A 1 175 ? -0.409 -24.380 7.511 1.00 47.88 175 ASN A C 1
ATOM 1403 O O . ASN A 1 175 ? -0.181 -25.082 6.542 1.00 47.88 175 ASN A O 1
ATOM 1407 N N . ALA A 1 176 ? -1.077 -24.871 8.564 1.00 53.41 176 ALA A N 1
ATOM 1408 C CA . ALA A 1 176 ? -1.636 -26.231 8.543 1.00 53.41 176 ALA A CA 1
ATOM 1409 C C . ALA A 1 176 ? -2.800 -26.354 7.556 1.00 53.41 176 ALA A C 1
ATOM 1411 O O . ALA A 1 176 ? -2.876 -27.347 6.842 1.00 53.41 176 ALA A O 1
ATOM 1412 N N . ALA A 1 177 ? -3.690 -25.365 7.454 1.00 51.19 177 ALA A N 1
ATOM 1413 C CA . ALA A 1 177 ? -4.758 -25.363 6.454 1.00 51.19 177 ALA A CA 1
ATOM 1414 C C . ALA A 1 177 ? -4.206 -25.202 5.026 1.00 51.19 177 ALA A C 1
ATOM 1416 O O . ALA A 1 177 ? -4.684 -25.861 4.101 1.00 51.19 177 ALA A O 1
ATOM 1417 N N . ALA A 1 178 ? -3.176 -24.373 4.841 1.00 44.66 178 ALA A N 1
ATOM 1418 C CA . ALA A 1 178 ? -2.456 -24.218 3.583 1.00 44.66 178 ALA A CA 1
ATOM 1419 C C . ALA A 1 178 ? -1.677 -25.488 3.230 1.00 44.66 178 ALA A C 1
ATOM 1421 O O . ALA A 1 178 ? -1.772 -25.924 2.096 1.00 44.66 178 ALA A O 1
ATOM 1422 N N . LYS A 1 179 ? -1.011 -26.141 4.192 1.00 52.22 179 LYS A N 1
ATOM 1423 C CA . LYS A 1 179 ? -0.270 -27.402 4.028 1.00 52.22 179 LYS A CA 1
ATOM 1424 C C . LYS A 1 179 ? -1.203 -28.577 3.736 1.00 52.22 179 LYS A C 1
ATOM 1426 O O . LYS A 1 179 ? -0.904 -29.355 2.844 1.00 52.22 179 LYS A O 1
ATOM 1431 N N . ARG A 1 180 ? -2.368 -28.672 4.391 1.00 57.12 180 ARG A N 1
ATOM 1432 C CA . ARG A 1 180 ? -3.401 -29.685 4.083 1.00 57.12 180 ARG A CA 1
ATOM 1433 C C . ARG A 1 180 ? -4.008 -29.489 2.691 1.00 57.12 180 ARG A C 1
ATOM 1435 O O . ARG A 1 180 ? -4.271 -30.466 2.004 1.00 57.12 180 ARG A O 1
ATOM 1442 N N . TYR A 1 181 ? -4.232 -28.244 2.267 1.00 44.09 181 TYR A N 1
ATOM 1443 C CA . TYR A 1 181 ? -4.721 -27.934 0.918 1.00 44.09 181 TYR A CA 1
ATOM 1444 C C . TYR A 1 181 ? -3.646 -28.180 -0.152 1.00 44.09 181 TYR A C 1
ATOM 1446 O O . TYR A 1 181 ? -3.926 -28.816 -1.158 1.00 44.09 181 TYR A O 1
ATOM 1454 N N . ALA A 1 182 ? -2.410 -27.751 0.108 1.00 48.22 182 ALA A N 1
ATOM 1455 C CA . ALA A 1 182 ? -1.225 -28.012 -0.704 1.00 48.22 182 ALA A CA 1
ATOM 1456 C C . ALA A 1 182 ? -0.975 -29.514 -0.889 1.00 48.22 182 ALA A C 1
ATOM 1458 O O . ALA A 1 182 ? -0.744 -29.959 -2.002 1.00 48.22 182 ALA A O 1
ATOM 1459 N N . GLN A 1 183 ? -1.105 -30.313 0.176 1.00 56.91 183 GLN A N 1
ATOM 1460 C CA . GLN A 1 183 ? -1.022 -31.775 0.106 1.00 56.91 183 GLN A CA 1
ATOM 1461 C C . GLN A 1 183 ? -2.200 -32.399 -0.650 1.00 56.91 183 GLN A C 1
ATOM 1463 O O . GLN A 1 183 ? -2.008 -33.384 -1.353 1.00 56.91 183 GLN A O 1
ATOM 1468 N N . ARG A 1 184 ? -3.409 -31.834 -0.532 1.00 55.44 184 ARG A N 1
ATOM 1469 C CA . ARG A 1 184 ? -4.596 -32.307 -1.263 1.00 55.44 184 ARG A CA 1
ATOM 1470 C C . ARG A 1 184 ? -4.508 -32.028 -2.769 1.00 55.44 184 ARG A C 1
ATOM 1472 O O . ARG A 1 184 ? -5.009 -32.829 -3.545 1.00 55.44 184 ARG A O 1
ATOM 1479 N N . ASN A 1 185 ? -3.882 -30.918 -3.161 1.00 41.03 185 ASN A N 1
ATOM 1480 C CA . ASN A 1 185 ? -3.888 -30.413 -4.540 1.00 41.03 185 ASN A CA 1
ATOM 1481 C C . ASN A 1 185 ? -2.500 -30.376 -5.204 1.00 41.03 185 ASN A C 1
ATOM 1483 O O . ASN A 1 185 ? -2.372 -29.884 -6.318 1.00 41.03 185 ASN A O 1
ATOM 1487 N N . ASN A 1 186 ? -1.471 -30.899 -4.534 1.00 61.81 186 ASN A N 1
ATOM 1488 C CA . ASN A 1 186 ? -0.078 -30.938 -4.989 1.00 61.81 186 ASN A CA 1
ATOM 1489 C C . ASN A 1 186 ? 0.533 -29.552 -5.327 1.00 61.81 186 ASN A C 1
ATOM 1491 O O . ASN A 1 186 ? 1.234 -29.395 -6.323 1.00 61.81 186 ASN A O 1
ATOM 1495 N N . GLU A 1 187 ? 0.272 -28.540 -4.490 1.00 42.88 187 GLU A N 1
ATOM 1496 C CA . GLU A 1 187 ? 0.732 -27.144 -4.660 1.00 42.88 187 GLU A CA 1
ATOM 1497 C C . GLU A 1 187 ? 1.764 -26.728 -3.577 1.00 42.88 187 GLU A C 1
ATOM 1499 O O . GLU A 1 187 ? 1.768 -27.301 -2.488 1.00 42.88 187 GLU A O 1
ATOM 1504 N N . PRO A 1 188 ? 2.640 -25.724 -3.800 1.00 41.66 188 PRO A N 1
ATOM 1505 C CA . PRO A 1 188 ? 3.627 -25.279 -2.805 1.00 41.66 188 PRO A CA 1
ATOM 1506 C C . PRO A 1 188 ? 3.008 -24.523 -1.608 1.00 41.66 188 PRO A C 1
ATOM 1508 O O . PRO A 1 188 ? 2.106 -23.698 -1.752 1.00 41.66 188 PRO A O 1
ATOM 1511 N N . SER A 1 189 ? 3.536 -24.760 -0.398 1.00 47.47 189 SER A N 1
ATOM 1512 C CA . SER A 1 189 ? 3.039 -24.186 0.863 1.00 47.47 189 SER A CA 1
ATOM 1513 C C . SER A 1 189 ? 3.513 -22.745 1.092 1.00 47.47 189 SER A C 1
ATOM 1515 O O . SER A 1 189 ? 4.453 -22.493 1.843 1.00 47.47 189 SER A O 1
ATOM 1517 N N . PHE A 1 190 ? 2.846 -21.786 0.467 1.00 45.28 190 PHE A N 1
ATOM 1518 C CA . PHE A 1 190 ? 2.934 -20.368 0.826 1.00 45.28 190 PHE A CA 1
ATOM 1519 C C . PHE A 1 190 ? 1.644 -19.936 1.546 1.00 45.28 190 PHE A C 1
ATOM 1521 O O . PHE A 1 190 ? 0.596 -20.559 1.339 1.00 45.28 190 PHE A O 1
ATOM 1528 N N . PRO A 1 191 ? 1.667 -18.882 2.387 1.00 52.91 191 PRO A N 1
ATOM 1529 C CA . PRO A 1 191 ? 0.464 -18.402 3.058 1.00 52.91 191 PRO A CA 1
ATOM 1530 C C . PRO A 1 191 ? -0.620 -18.072 2.023 1.00 52.91 191 PRO A C 1
ATOM 1532 O O . PRO A 1 191 ? -0.414 -17.220 1.157 1.00 52.91 191 PRO A O 1
ATOM 1535 N N . LYS A 1 192 ? -1.775 -18.752 2.100 1.00 49.47 192 LYS A N 1
ATOM 1536 C CA . LYS A 1 192 ? -2.871 -18.649 1.113 1.00 49.47 192 LYS A CA 1
ATOM 1537 C C . LYS A 1 192 ? -3.277 -17.209 0.795 1.00 49.47 192 LYS A C 1
ATOM 1539 O O . LYS A 1 192 ? -3.684 -16.938 -0.330 1.00 49.47 192 LYS A O 1
ATOM 1544 N N . TYR A 1 193 ? -3.153 -16.298 1.762 1.00 53.12 193 TYR A N 1
ATOM 1545 C CA . TYR A 1 193 ? -3.513 -14.896 1.577 1.00 53.12 193 TYR A CA 1
ATOM 1546 C C . TYR A 1 193 ? -2.623 -14.216 0.524 1.00 53.12 193 TYR A C 1
ATOM 1548 O O . TYR A 1 193 ? -3.167 -13.653 -0.423 1.00 53.12 193 TYR A O 1
ATOM 1556 N N . LYS A 1 194 ? -1.293 -14.387 0.580 1.00 55.50 194 LYS A N 1
ATOM 1557 C CA . LYS A 1 194 ? -0.364 -13.823 -0.415 1.00 55.50 194 LYS A CA 1
ATOM 1558 C C . LYS A 1 194 ? -0.591 -14.389 -1.811 1.00 55.50 194 LYS A C 1
ATOM 1560 O O . LYS A 1 194 ? -0.625 -13.636 -2.775 1.00 55.50 194 LYS A O 1
ATOM 1565 N N . TRP A 1 195 ? -0.841 -15.696 -1.917 1.00 56.56 195 TRP A N 1
ATOM 1566 C CA . TRP A 1 195 ? -1.205 -16.319 -3.195 1.00 56.56 195 TRP A CA 1
ATOM 1567 C C . TRP A 1 195 ? -2.539 -15.820 -3.739 1.00 56.56 195 TRP A C 1
ATOM 1569 O O . TRP A 1 195 ? -2.676 -15.652 -4.946 1.00 56.56 195 TRP A O 1
ATOM 1579 N N . SER A 1 196 ? -3.527 -15.586 -2.874 1.00 60.44 196 SER A N 1
ATOM 1580 C CA . SER A 1 196 ? -4.818 -15.051 -3.301 1.00 60.44 196 SER A CA 1
ATOM 1581 C C . SER A 1 196 ? -4.707 -13.604 -3.777 1.00 60.44 196 SER A C 1
ATOM 1583 O O . SER A 1 196 ? -5.345 -13.263 -4.761 1.00 60.44 196 SER A O 1
ATOM 1585 N N . GLN A 1 197 ? -3.868 -12.779 -3.143 1.00 61.19 197 GLN A N 1
ATOM 1586 C CA . GLN A 1 197 ? -3.632 -11.398 -3.570 1.00 61.19 197 GLN A CA 1
ATOM 1587 C C . GLN A 1 197 ? -2.833 -11.336 -4.868 1.00 61.19 197 GLN A C 1
ATOM 1589 O O . GLN A 1 197 ? -3.211 -10.622 -5.789 1.00 61.19 197 GLN A O 1
ATOM 1594 N N . PHE A 1 198 ? -1.781 -12.148 -4.975 1.00 62.22 198 PHE A N 1
ATOM 1595 C CA . PHE A 1 198 ? -1.010 -12.286 -6.203 1.00 62.22 198 PHE A CA 1
ATOM 1596 C C . PHE A 1 198 ? -1.885 -12.775 -7.364 1.00 62.22 198 PHE A C 1
ATOM 1598 O O . PHE A 1 198 ? -1.850 -12.189 -8.441 1.00 62.22 198 PHE A O 1
ATOM 1605 N N . LYS A 1 199 ? -2.737 -13.789 -7.141 1.00 64.50 199 LYS A N 1
ATOM 1606 C CA . LYS A 1 199 ? -3.692 -14.246 -8.160 1.00 64.50 199 LYS A CA 1
ATOM 1607 C C . LYS A 1 199 ? -4.730 -13.181 -8.503 1.00 64.50 199 LYS A C 1
ATOM 1609 O O . LYS A 1 199 ? -4.899 -12.930 -9.682 1.00 64.50 199 LYS A O 1
ATOM 1614 N N . ARG A 1 200 ? -5.345 -12.507 -7.523 1.00 63.88 200 ARG A N 1
ATOM 1615 C CA . ARG A 1 200 ? -6.290 -11.400 -7.780 1.00 63.88 200 ARG A CA 1
ATOM 1616 C C . ARG A 1 200 ? -5.654 -10.269 -8.580 1.00 63.88 200 ARG A C 1
ATOM 1618 O O . ARG A 1 200 ? -6.305 -9.739 -9.465 1.00 63.88 200 ARG A O 1
ATOM 1625 N N . CYS A 1 201 ? -4.394 -9.934 -8.305 1.00 63.84 201 CYS A N 1
ATOM 1626 C CA . CYS A 1 201 ? -3.658 -8.976 -9.122 1.00 63.84 201 CYS A CA 1
ATOM 1627 C C . CYS A 1 201 ? -3.476 -9.489 -10.559 1.00 63.84 201 CYS A C 1
ATOM 1629 O O . CYS A 1 201 ? -3.739 -8.768 -11.511 1.00 63.84 201 CYS A O 1
ATOM 1631 N N . LEU A 1 202 ? -3.012 -10.729 -10.736 1.00 63.34 202 LEU A N 1
ATOM 1632 C CA . LEU A 1 202 ? -2.726 -11.263 -12.068 1.00 63.34 202 LEU A CA 1
ATOM 1633 C C . LEU A 1 202 ? -3.973 -11.487 -12.923 1.00 63.34 202 LEU A C 1
ATOM 1635 O O . LEU A 1 202 ? -3.895 -11.331 -14.137 1.00 63.34 202 LEU A O 1
ATOM 1639 N N . THR A 1 203 ? -5.078 -11.904 -12.310 1.00 62.84 203 THR A N 1
ATOM 1640 C CA . THR A 1 203 ? -6.299 -12.266 -13.031 1.00 62.84 203 THR A CA 1
ATOM 1641 C C . THR A 1 203 ? -7.308 -11.139 -13.102 1.00 62.84 203 THR A C 1
ATOM 1643 O O . THR A 1 203 ? -8.219 -11.272 -13.905 1.00 62.84 203 THR A O 1
ATOM 1646 N N . GLY A 1 204 ? -7.147 -10.088 -12.287 1.00 52.09 204 GLY A N 1
ATOM 1647 C CA . GLY A 1 204 ? -8.122 -9.014 -12.174 1.00 52.09 204 GLY A CA 1
ATOM 1648 C C . GLY A 1 204 ? -9.414 -9.492 -11.490 1.00 52.09 204 GLY A C 1
ATOM 1649 O O . GLY A 1 204 ? -10.103 -10.392 -11.948 1.00 52.09 204 GLY A O 1
ATOM 1650 N N . GLY A 1 205 ? -9.626 -9.075 -10.244 1.00 48.78 205 GLY A N 1
ATOM 1651 C CA . GLY A 1 205 ? -10.361 -9.870 -9.252 1.00 48.78 205 GLY A CA 1
ATOM 1652 C C . GLY A 1 205 ? -11.790 -10.324 -9.617 1.00 48.78 205 GLY A C 1
ATOM 1653 O O . GLY A 1 205 ? -12.664 -9.507 -9.884 1.00 48.78 205 GLY A O 1
ATOM 1654 N N . SER A 1 206 ? -12.053 -11.624 -9.414 1.00 35.22 206 SER A N 1
ATOM 1655 C CA . SER A 1 206 ? -13.352 -12.182 -8.984 1.00 35.22 206 SER A CA 1
ATOM 1656 C C . SER A 1 206 ? -13.207 -12.848 -7.616 1.00 35.22 206 SER A C 1
ATOM 1658 O O . SER A 1 206 ? -12.299 -13.710 -7.502 1.00 35.22 206 SER A O 1
#

pLDDT: mean 71.12, std 17.46, range [33.81, 95.19]